Protein AF-A0A7Y5M7F6-F1 (afdb_monomer_lite)

Sequence (237 aa):
MKLLVYSDLHLDMFPWDWKPSTQQMQGIDAVVLAGDIAEGTRGLVWARDTFPDTAIVYIDGNHEFYGQHWDKHGDIMRQRAREREIHYLESEAVTIAGVRILGCTLWTDYALNGGDDRLQFMSHARHAMNDYKLIRITRSPLYGHNRYRLFPAMAASRHEASRRWLAQELRVGTEEGERERSKEDGGAQGHDSNASCHPPTVVVTHHAPHPKSIPEGFWDHWLTPCYASDLTDLMGP

Structure (mmCIF, N/CA/C/O backbone):
data_AF-A0A7Y5M7F6-F1
#
_entry.id   AF-A0A7Y5M7F6-F1
#
loop_
_atom_site.group_PDB
_atom_site.id
_atom_site.type_symbol
_atom_site.label_atom_id
_atom_site.label_alt_id
_atom_site.label_comp_id
_atom_site.label_asym_id
_atom_site.label_entity_id
_atom_site.label_seq_id
_atom_site.pdbx_PDB_ins_code
_atom_site.Cartn_x
_atom_site.Cartn_y
_atom_site.Cartn_z
_atom_site.occupancy
_atom_site.B_iso_or_equiv
_atom_site.auth_seq_id
_atom_site.auth_comp_id
_atom_site.auth_asym_id
_atom_site.auth_atom_id
_atom_site.pdbx_PDB_model_num
ATOM 1 N N . MET A 1 1 ? -18.090 -2.820 11.063 1.00 91.62 1 MET A N 1
ATOM 2 C CA . MET A 1 1 ? -16.843 -2.038 11.072 1.00 91.62 1 MET A CA 1
ATOM 3 C C . MET A 1 1 ? -17.003 -0.802 10.205 1.00 91.62 1 MET A C 1
ATOM 5 O O . MET A 1 1 ? -17.505 -0.924 9.091 1.00 91.62 1 MET A O 1
ATOM 9 N N . LYS A 1 2 ? -16.560 0.356 10.688 1.00 95.62 2 LYS A N 1
ATOM 10 C CA . LYS A 1 2 ? -16.455 1.609 9.943 1.00 95.62 2 LYS A CA 1
ATOM 11 C C . LYS A 1 2 ? -14.995 2.058 9.908 1.00 95.62 2 LYS A C 1
ATOM 13 O O . LYS A 1 2 ? -14.394 2.315 10.950 1.00 95.62 2 LYS A O 1
ATOM 18 N N . LEU A 1 3 ? -14.449 2.144 8.699 1.00 96.94 3 LEU A N 1
ATOM 19 C CA . LEU A 1 3 ? -13.076 2.567 8.447 1.00 96.94 3 LEU A CA 1
ATOM 20 C C . LEU A 1 3 ? -13.043 4.028 8.006 1.00 96.94 3 LEU A C 1
ATOM 22 O O . LEU A 1 3 ? -13.878 4.458 7.209 1.00 96.94 3 LEU A O 1
ATOM 26 N N . LEU A 1 4 ? -12.055 4.770 8.495 1.00 97.62 4 LEU A N 1
ATOM 27 C CA . LEU A 1 4 ? -11.670 6.063 7.941 1.00 97.62 4 LEU A CA 1
ATOM 28 C C . LEU A 1 4 ? -10.395 5.866 7.119 1.00 97.62 4 LEU A C 1
ATOM 30 O O . LEU A 1 4 ? -9.379 5.467 7.675 1.00 97.62 4 LEU A O 1
ATOM 34 N N . VAL A 1 5 ? -10.452 6.105 5.810 1.00 97.94 5 VAL A N 1
ATOM 35 C CA . VAL A 1 5 ? -9.365 5.751 4.883 1.00 97.94 5 VAL A CA 1
ATOM 36 C C . VAL A 1 5 ? -8.727 7.009 4.296 1.00 97.94 5 VAL A C 1
ATOM 38 O O . VAL A 1 5 ? -9.445 7.891 3.827 1.00 97.94 5 VAL A O 1
ATOM 41 N N . TYR A 1 6 ? -7.395 7.060 4.291 1.00 97.75 6 TYR A N 1
ATOM 42 C CA . TYR A 1 6 ? -6.595 8.049 3.566 1.00 97.75 6 TYR A CA 1
ATOM 43 C C . TYR A 1 6 ? -5.481 7.356 2.780 1.00 97.75 6 TYR A C 1
ATOM 45 O O . TYR A 1 6 ? -4.964 6.330 3.217 1.00 97.75 6 TYR A O 1
ATOM 53 N N . SER A 1 7 ? -5.084 7.948 1.662 1.00 97.75 7 SER A N 1
ATOM 54 C CA . SER A 1 7 ? -3.901 7.594 0.875 1.00 97.75 7 SER A CA 1
ATOM 55 C C . SER A 1 7 ? -3.369 8.856 0.195 1.00 97.75 7 SER A C 1
ATOM 57 O O . SER A 1 7 ? -4.077 9.868 0.165 1.00 97.75 7 SER A O 1
ATOM 59 N N . ASP A 1 8 ? -2.138 8.807 -0.315 1.00 97.44 8 ASP A N 1
ATOM 60 C CA . ASP A 1 8 ? -1.583 9.827 -1.222 1.00 97.44 8 ASP A CA 1
ATOM 61 C C . ASP A 1 8 ? -1.646 11.260 -0.655 1.00 97.44 8 ASP A C 1
ATOM 63 O O . ASP A 1 8 ? -1.859 12.241 -1.372 1.00 97.44 8 ASP A O 1
ATOM 67 N N . LEU A 1 9 ? -1.483 11.399 0.667 1.00 97.44 9 LEU A N 1
ATOM 68 C CA . LEU A 1 9 ? -1.488 12.709 1.325 1.00 97.44 9 LEU A CA 1
ATOM 69 C C . LEU A 1 9 ? -0.209 13.500 1.023 1.00 97.44 9 LEU A C 1
ATOM 71 O O . LEU A 1 9 ? -0.247 14.730 1.026 1.00 97.44 9 LEU A O 1
ATOM 75 N N . HIS A 1 10 ? 0.914 12.809 0.784 1.00 97.50 10 HIS A N 1
ATOM 76 C CA . HIS A 1 10 ? 2.222 13.389 0.461 1.00 97.50 10 HIS A CA 1
ATOM 77 C C . HIS A 1 10 ? 2.598 14.602 1.334 1.00 97.50 10 HIS A C 1
ATOM 79 O O . HIS A 1 10 ? 2.948 15.678 0.835 1.00 97.50 10 HIS A O 1
ATOM 85 N N . LEU A 1 11 ? 2.553 14.435 2.657 1.00 96.50 11 LEU A N 1
ATOM 86 C CA . LEU A 1 11 ? 2.711 15.522 3.633 1.00 96.50 11 LEU A CA 1
ATOM 87 C C . LEU A 1 11 ? 4.083 16.220 3.582 1.00 96.50 11 LEU A C 1
ATOM 89 O O . LEU A 1 11 ? 4.234 17.328 4.095 1.00 96.50 11 LEU A O 1
ATOM 93 N N . ASP A 1 12 ? 5.095 15.600 2.972 1.00 92.25 12 ASP A N 1
ATOM 94 C CA . ASP A 1 12 ? 6.405 16.216 2.713 1.00 92.25 12 ASP A CA 1
ATOM 95 C C . ASP A 1 12 ? 6.360 17.287 1.627 1.00 92.25 12 ASP A C 1
ATOM 97 O O . ASP A 1 12 ? 7.167 18.216 1.641 1.00 92.25 12 ASP A O 1
ATOM 101 N N . MET A 1 13 ? 5.429 17.145 0.686 1.00 92.44 13 MET A N 1
ATOM 102 C CA . MET A 1 13 ? 5.236 18.062 -0.432 1.00 92.44 13 MET A CA 1
ATOM 103 C C . MET A 1 13 ? 4.136 19.073 -0.127 1.00 92.44 13 MET A C 1
ATOM 105 O O . MET A 1 13 ? 4.263 20.251 -0.464 1.00 92.44 13 MET A O 1
ATOM 109 N N . PHE A 1 14 ? 3.080 18.616 0.543 1.00 92.12 14 PHE A N 1
ATOM 110 C CA . PHE A 1 14 ? 1.900 19.407 0.854 1.00 92.12 14 PHE A CA 1
ATOM 111 C C . PHE A 1 14 ? 1.588 19.293 2.349 1.00 92.12 14 PHE A C 1
ATOM 113 O O . PHE A 1 14 ? 0.717 18.517 2.742 1.00 92.12 14 PHE A O 1
ATOM 120 N N . PRO A 1 15 ? 2.306 20.043 3.212 1.00 88.44 15 PRO A N 1
ATOM 121 C CA . PRO A 1 15 ? 2.032 20.040 4.640 1.00 88.44 15 PRO A CA 1
ATOM 122 C C . PRO A 1 15 ? 0.561 20.346 4.909 1.00 88.44 15 PRO A C 1
ATOM 124 O O . PRO A 1 15 ? 0.038 21.374 4.471 1.00 88.44 15 PRO A O 1
ATOM 127 N N . TRP A 1 16 ? -0.094 19.450 5.640 1.00 87.56 16 TRP A N 1
ATOM 128 C CA . TRP A 1 16 ? -1.516 19.543 5.923 1.00 87.56 16 TRP A CA 1
ATOM 129 C C . TRP A 1 16 ? -1.747 19.595 7.430 1.00 87.56 16 TRP A C 1
ATOM 131 O O . TRP A 1 16 ? -1.634 18.590 8.133 1.00 87.56 16 TRP A O 1
ATOM 141 N N . ASP A 1 17 ? -2.045 20.795 7.928 1.00 83.81 17 ASP A N 1
ATOM 142 C CA . ASP A 1 17 ? -2.405 21.021 9.328 1.00 83.81 17 ASP A CA 1
ATOM 143 C C . ASP A 1 17 ? -3.916 20.844 9.501 1.00 83.81 17 ASP A C 1
ATOM 145 O O . ASP A 1 17 ? -4.700 21.794 9.514 1.00 83.81 17 ASP A O 1
ATOM 149 N N . TRP A 1 18 ? -4.336 19.583 9.519 1.00 88.56 18 TRP A N 1
ATOM 150 C CA . TRP A 1 18 ? -5.727 19.193 9.683 1.00 88.56 18 TRP A CA 1
ATOM 151 C C . TRP A 1 18 ? -5.852 18.116 10.751 1.00 88.56 18 TRP A C 1
ATOM 153 O O . TRP A 1 18 ? -5.037 17.197 10.824 1.00 88.56 18 TRP A O 1
ATOM 163 N N . LYS A 1 19 ? -6.907 18.216 11.565 1.00 90.44 19 LYS A N 1
ATOM 164 C CA . LYS A 1 19 ? -7.294 17.188 12.533 1.00 90.44 19 LYS A CA 1
ATOM 165 C C . LYS A 1 19 ? -8.800 16.947 12.480 1.00 90.44 19 LYS A C 1
ATOM 167 O O . LYS A 1 19 ? -9.560 17.912 12.354 1.00 90.44 19 LYS A O 1
ATOM 172 N N . PRO A 1 20 ? -9.250 15.690 12.613 1.00 93.19 20 PRO A N 1
ATOM 173 C CA . PRO A 1 20 ? -10.670 15.395 12.689 1.00 93.19 20 PRO A CA 1
ATOM 174 C C . PRO A 1 20 ? -11.254 15.926 14.002 1.00 93.19 20 PRO A C 1
ATOM 176 O O . PRO A 1 20 ? -10.650 15.823 15.070 1.00 93.19 20 PRO A O 1
ATOM 179 N N . SER A 1 21 ? -12.472 16.454 13.944 1.00 93.25 21 SER A N 1
ATOM 180 C CA . SER A 1 21 ? -13.260 16.711 15.149 1.00 93.25 21 SER A CA 1
ATOM 181 C C . SER A 1 21 ? -13.662 15.401 15.834 1.00 93.25 21 SER A C 1
ATOM 183 O O . SER A 1 21 ? -13.810 14.359 15.192 1.00 93.25 21 SER A O 1
ATOM 185 N N . THR A 1 22 ? -13.945 15.462 17.136 1.00 91.88 22 THR A N 1
ATOM 186 C CA . THR A 1 22 ? -14.476 14.318 17.898 1.00 91.88 22 THR A CA 1
ATOM 187 C C . THR A 1 22 ? -15.733 13.730 17.254 1.00 91.88 22 THR A C 1
ATOM 189 O O . THR A 1 22 ? -15.904 12.516 17.228 1.00 91.88 22 THR A O 1
ATOM 192 N N . GLN A 1 23 ? -16.590 14.579 16.678 1.00 93.56 23 GLN A N 1
ATOM 193 C CA . GLN A 1 23 ? -17.795 14.135 15.982 1.00 93.56 23 GLN A CA 1
ATOM 194 C C . GLN A 1 23 ? -17.472 13.342 14.706 1.00 93.56 23 GLN A C 1
ATOM 196 O O . GLN A 1 23 ? -18.134 12.347 14.428 1.00 93.56 23 GLN A O 1
ATOM 201 N N . GLN A 1 24 ? -16.442 13.737 13.948 1.00 92.38 24 GLN A N 1
ATOM 202 C CA . GLN A 1 24 ? -15.992 12.983 12.768 1.00 92.38 24 GLN A CA 1
ATOM 203 C C . GLN A 1 24 ? -15.401 11.621 13.145 1.00 92.38 24 GLN A C 1
ATOM 205 O O . GLN A 1 24 ? -15.567 10.661 12.396 1.00 92.38 24 GLN A O 1
ATOM 210 N N . MET A 1 25 ? -14.759 11.528 14.312 1.00 96.12 25 MET A N 1
ATOM 211 C CA . MET A 1 25 ? -14.202 10.274 14.827 1.00 96.12 25 MET A CA 1
ATOM 212 C C . MET A 1 25 ? -15.248 9.357 15.471 1.00 96.12 25 MET A C 1
ATOM 214 O O . MET A 1 25 ? -14.959 8.193 15.748 1.00 96.12 25 MET A O 1
ATOM 218 N N . GLN A 1 26 ? -16.473 9.837 15.700 1.00 95.06 26 GLN A N 1
ATOM 219 C CA . GLN A 1 26 ? -17.501 9.053 16.372 1.00 95.06 26 GLN A CA 1
ATOM 220 C C . GLN A 1 26 ? -17.879 7.802 15.562 1.00 95.06 26 GLN A C 1
ATOM 222 O O . GLN A 1 26 ? -18.344 7.876 14.420 1.00 95.06 26 GLN A O 1
ATOM 227 N N . GLY A 1 27 ? -17.710 6.638 16.195 1.00 94.81 27 GLY A N 1
ATOM 228 C CA . GLY A 1 27 ? -18.029 5.336 15.610 1.00 94.81 27 GLY A CA 1
ATOM 229 C C . GLY A 1 27 ? -17.058 4.873 14.521 1.00 94.81 27 GLY A C 1
ATOM 230 O O . GLY A 1 27 ? -17.420 3.985 13.758 1.00 94.81 27 GLY A O 1
ATOM 231 N N . ILE A 1 28 ? -15.873 5.485 14.402 1.00 97.50 28 ILE A N 1
ATOM 232 C CA . ILE A 1 28 ? -14.772 4.952 13.590 1.00 97.50 28 ILE A CA 1
ATOM 233 C C . ILE A 1 28 ? -14.065 3.861 14.397 1.00 97.50 28 ILE A C 1
ATOM 235 O O . ILE A 1 28 ? -13.586 4.123 15.498 1.00 97.50 28 ILE A O 1
ATOM 239 N N . ASP A 1 29 ? -13.988 2.651 13.844 1.00 97.25 29 ASP A N 1
ATOM 240 C CA . ASP A 1 29 ? -13.327 1.515 14.499 1.00 97.25 29 ASP A CA 1
ATOM 241 C C . ASP A 1 29 ? -11.812 1.523 14.255 1.00 97.25 29 ASP A C 1
ATOM 243 O O . ASP A 1 29 ? -11.030 1.160 15.133 1.00 97.25 29 ASP A O 1
ATOM 247 N N . ALA A 1 30 ? -11.393 1.936 13.055 1.00 98.19 30 ALA A N 1
ATOM 248 C CA . ALA A 1 30 ? -9.988 2.065 12.690 1.00 98.19 30 ALA A CA 1
ATOM 249 C C . ALA A 1 30 ? -9.769 3.114 11.593 1.00 98.19 30 ALA A C 1
ATOM 251 O O . ALA A 1 30 ? -10.626 3.337 10.731 1.00 98.19 30 ALA A O 1
ATOM 252 N N . VAL A 1 31 ? -8.584 3.719 11.611 1.00 98.56 31 VAL A N 1
ATOM 253 C CA . VAL A 1 31 ? -8.050 4.538 10.520 1.00 98.56 31 VAL A CA 1
ATOM 254 C C . VAL A 1 31 ? -7.130 3.673 9.667 1.00 98.56 31 VAL A C 1
ATOM 256 O O . VAL A 1 31 ? -6.263 2.989 10.203 1.00 98.56 31 VAL A O 1
ATOM 259 N N . VAL A 1 32 ? -7.302 3.709 8.349 1.00 98.81 32 VAL A N 1
ATOM 260 C CA . VAL A 1 32 ? -6.435 3.034 7.380 1.00 98.81 32 VAL A CA 1
ATOM 261 C C . VAL A 1 32 ? -5.674 4.085 6.586 1.00 98.81 32 VAL A C 1
ATOM 263 O O . VAL A 1 32 ? -6.273 4.936 5.934 1.00 98.81 32 VAL A O 1
ATOM 266 N N . LEU A 1 33 ? -4.351 4.005 6.640 1.00 98.81 33 LEU A N 1
ATOM 267 C CA . LEU A 1 33 ? -3.425 4.830 5.879 1.00 98.81 33 LEU A CA 1
ATOM 268 C C . LEU A 1 33 ? -2.800 3.964 4.781 1.00 98.81 33 LEU A C 1
ATOM 270 O O . LEU A 1 33 ? -1.911 3.155 5.046 1.00 98.81 33 LEU A O 1
ATOM 274 N N . ALA A 1 34 ? -3.339 4.085 3.568 1.00 98.69 34 ALA A N 1
ATOM 275 C CA . ALA A 1 34 ? -3.096 3.207 2.427 1.00 98.69 34 ALA A CA 1
ATOM 276 C C . ALA A 1 34 ? -1.919 3.663 1.539 1.00 98.69 34 ALA A C 1
ATOM 278 O O . ALA A 1 34 ? -2.008 3.646 0.311 1.00 98.69 34 ALA A O 1
ATOM 279 N N . GLY A 1 35 ? -0.812 4.048 2.177 1.00 98.44 35 GLY A N 1
ATOM 280 C CA . GLY A 1 35 ? 0.434 4.430 1.514 1.00 98.44 35 GLY A CA 1
ATOM 281 C C . GLY A 1 35 ? 0.490 5.875 1.023 1.00 98.44 35 GLY A C 1
ATOM 282 O O . GLY A 1 35 ? -0.521 6.582 0.972 1.00 98.44 35 GLY A O 1
ATOM 283 N N . ASP A 1 36 ? 1.710 6.310 0.709 1.00 98.62 36 ASP A N 1
ATOM 284 C CA . ASP A 1 36 ? 2.062 7.649 0.235 1.00 98.62 36 ASP A CA 1
ATOM 285 C C . ASP A 1 36 ? 1.560 8.774 1.158 1.00 98.62 36 ASP A C 1
ATOM 287 O O . ASP A 1 36 ? 1.136 9.855 0.739 1.00 98.62 36 ASP A O 1
ATOM 291 N N . ILE A 1 37 ? 1.642 8.542 2.471 1.00 98.44 37 ILE A N 1
ATOM 292 C CA . ILE A 1 37 ? 1.305 9.553 3.478 1.00 98.44 37 ILE A CA 1
ATOM 293 C C . ILE A 1 37 ? 2.467 10.522 3.644 1.00 98.44 37 ILE A C 1
ATOM 295 O O . ILE A 1 37 ? 2.270 11.738 3.618 1.00 98.44 37 ILE A O 1
ATOM 299 N N . ALA A 1 38 ? 3.674 9.985 3.842 1.00 98.00 38 ALA A N 1
ATOM 300 C CA . ALA A 1 38 ? 4.902 10.763 3.928 1.00 98.00 38 ALA A CA 1
ATOM 301 C C . ALA A 1 38 ? 6.150 9.886 3.737 1.00 98.00 38 ALA A C 1
ATOM 303 O O . ALA A 1 38 ? 6.138 8.692 4.012 1.00 98.00 38 ALA A O 1
ATOM 304 N N . GLU A 1 39 ? 7.266 10.494 3.353 1.00 98.00 39 GLU A N 1
ATOM 305 C CA . GLU A 1 39 ? 8.547 9.827 3.163 1.00 98.00 39 GLU A CA 1
ATOM 306 C C . GLU A 1 39 ? 9.102 9.237 4.471 1.00 98.00 39 GLU A C 1
ATOM 308 O O . GLU A 1 39 ? 9.064 9.836 5.559 1.00 98.00 39 GLU A O 1
ATOM 313 N N . GLY A 1 40 ? 9.710 8.055 4.357 1.00 97.94 40 GLY A N 1
ATOM 314 C CA . GLY A 1 40 ? 10.304 7.347 5.479 1.00 97.94 40 GLY A CA 1
ATOM 315 C C . GLY A 1 40 ? 9.280 7.028 6.568 1.00 97.94 40 GLY A C 1
ATOM 316 O O . GLY A 1 40 ? 8.201 6.516 6.318 1.00 97.94 40 GLY A O 1
ATOM 317 N N . THR A 1 41 ? 9.631 7.328 7.818 1.00 98.19 41 THR A N 1
ATOM 318 C CA . THR A 1 41 ? 8.784 7.027 8.986 1.00 98.19 41 THR A CA 1
ATOM 319 C C . THR A 1 41 ? 7.943 8.223 9.432 1.00 98.19 41 THR A C 1
ATOM 321 O O . THR A 1 41 ? 7.374 8.198 10.526 1.00 98.19 41 THR A O 1
ATOM 324 N N . ARG A 1 42 ? 7.929 9.322 8.666 1.00 97.38 42 ARG A N 1
ATOM 325 C CA . ARG A 1 42 ? 7.277 10.574 9.085 1.00 97.38 42 ARG A CA 1
ATOM 326 C C . ARG A 1 42 ? 5.761 10.424 9.167 1.00 97.38 42 ARG A C 1
ATOM 328 O O . ARG A 1 42 ? 5.159 10.988 10.080 1.00 97.38 42 ARG A O 1
ATOM 335 N N . GLY A 1 43 ? 5.175 9.607 8.293 1.00 97.81 43 GLY A N 1
ATOM 336 C CA . GLY A 1 43 ? 3.738 9.343 8.271 1.00 97.81 43 GLY A CA 1
ATOM 337 C C . GLY A 1 43 ? 3.246 8.712 9.572 1.00 97.81 43 GLY A C 1
ATOM 338 O O . GLY A 1 43 ? 2.186 9.081 10.061 1.00 97.81 43 GLY A O 1
ATOM 339 N N . LEU A 1 44 ? 4.058 7.861 10.212 1.00 98.50 44 LEU A N 1
ATOM 340 C CA . LEU A 1 44 ? 3.725 7.246 11.503 1.00 98.50 44 LEU A CA 1
ATOM 341 C C . LEU A 1 44 ? 3.594 8.273 12.635 1.00 98.50 44 LEU A C 1
ATOM 343 O O . LEU A 1 44 ? 2.757 8.111 13.520 1.00 98.50 44 LEU A O 1
ATOM 347 N N . VAL A 1 45 ? 4.431 9.318 12.627 1.00 97.12 45 VAL A N 1
ATOM 348 C CA . VAL A 1 45 ? 4.363 10.401 13.623 1.00 97.12 45 VAL A CA 1
ATOM 349 C C . VAL A 1 45 ? 3.067 11.176 13.433 1.00 97.12 45 VAL A C 1
ATOM 351 O O . VAL A 1 45 ? 2.266 11.266 14.358 1.00 97.12 45 VAL A O 1
ATOM 354 N N . TRP A 1 46 ? 2.828 11.648 12.208 1.00 97.31 46 TRP A N 1
ATOM 355 C CA . TRP A 1 46 ? 1.610 12.380 11.877 1.00 97.31 46 TRP A CA 1
ATOM 356 C C . TRP A 1 46 ? 0.345 11.564 12.174 1.00 97.31 46 TRP A C 1
ATOM 358 O O . TRP A 1 46 ? -0.608 12.097 12.737 1.00 97.31 46 TRP A O 1
ATOM 368 N N . ALA A 1 47 ? 0.347 10.268 11.855 1.00 97.81 47 ALA A N 1
ATOM 369 C CA . ALA A 1 47 ? -0.784 9.378 12.077 1.00 97.81 47 ALA A CA 1
ATOM 370 C C . ALA A 1 47 ? -1.180 9.323 13.556 1.00 97.81 47 ALA A C 1
ATOM 372 O O . ALA A 1 47 ? -2.340 9.565 13.891 1.00 97.81 47 ALA A O 1
ATOM 373 N N . ARG A 1 48 ? -0.220 9.057 14.452 1.00 97.50 48 ARG A N 1
ATOM 374 C CA . ARG A 1 48 ? -0.507 8.993 15.891 1.00 97.50 48 ARG A CA 1
ATOM 375 C C . ARG A 1 48 ? -0.880 10.363 16.466 1.00 97.50 48 ARG A C 1
ATOM 377 O O . ARG A 1 48 ? -1.779 10.429 17.296 1.00 97.50 48 ARG A O 1
ATOM 384 N N . ASP A 1 49 ? -0.270 11.449 15.992 1.00 96.25 49 ASP A N 1
ATOM 385 C CA . ASP A 1 49 ? -0.606 12.811 16.438 1.00 96.25 49 ASP A CA 1
ATOM 386 C C . ASP A 1 49 ? -2.007 13.267 15.988 1.00 96.25 49 ASP A C 1
ATOM 388 O O . ASP A 1 49 ? -2.645 14.101 16.647 1.00 96.25 49 ASP A O 1
ATOM 392 N N . THR A 1 50 ? -2.481 12.755 14.850 1.00 96.69 50 THR A N 1
ATOM 393 C CA . THR A 1 50 ? -3.784 13.096 14.257 1.00 96.69 50 THR A CA 1
ATOM 394 C C . THR A 1 50 ? -4.907 12.232 14.826 1.00 96.69 50 THR A C 1
ATOM 396 O O . THR A 1 50 ? -6.008 12.735 15.052 1.00 96.69 50 THR A O 1
ATOM 399 N N . PHE A 1 51 ? -4.624 10.958 15.116 1.00 97.12 51 PHE A N 1
ATOM 400 C CA . PHE A 1 51 ? -5.591 9.975 15.609 1.00 97.12 51 PHE A CA 1
ATOM 401 C C . PHE A 1 51 ? -5.105 9.329 16.922 1.00 97.12 51 PHE A C 1
ATOM 403 O O . PHE A 1 51 ? -4.790 8.136 16.946 1.00 97.12 51 PHE A O 1
ATOM 410 N N . PRO A 1 52 ? -5.022 10.091 18.030 1.00 95.75 52 PRO A N 1
ATOM 411 C CA . PRO A 1 52 ? -4.383 9.629 19.264 1.00 95.75 52 PRO A CA 1
ATOM 412 C C . PRO A 1 52 ? -5.052 8.388 19.867 1.00 95.75 52 PRO A C 1
ATOM 414 O O . PRO A 1 52 ? -4.344 7.469 20.268 1.00 95.75 52 PRO A O 1
ATOM 417 N N . ASP A 1 53 ? -6.385 8.317 19.836 1.00 94.62 53 ASP A N 1
ATOM 418 C CA . ASP A 1 53 ? -7.173 7.313 20.570 1.00 94.62 53 ASP A CA 1
ATOM 419 C C . ASP A 1 53 ? -7.831 6.255 19.666 1.00 94.62 53 ASP A C 1
ATOM 421 O O . ASP A 1 53 ? -8.749 5.548 20.079 1.00 94.62 53 ASP A O 1
ATOM 425 N N . THR A 1 54 ? -7.421 6.163 18.399 1.00 97.19 54 THR A N 1
ATOM 426 C CA . THR A 1 54 ? -8.013 5.234 17.423 1.00 97.19 54 THR A CA 1
ATOM 427 C C . THR A 1 54 ? -6.990 4.189 16.989 1.00 97.19 54 THR A C 1
ATOM 429 O O . THR A 1 54 ? -5.785 4.456 16.952 1.00 97.19 54 THR A O 1
ATOM 432 N N . ALA A 1 55 ? -7.461 2.981 16.665 1.00 98.31 55 ALA A N 1
ATOM 433 C CA . ALA A 1 55 ? -6.625 1.969 16.035 1.00 98.31 55 ALA A CA 1
ATOM 434 C C . ALA A 1 55 ? -6.197 2.454 14.642 1.00 98.31 55 ALA A C 1
ATOM 436 O O . ALA A 1 55 ? -7.022 2.943 13.870 1.00 98.31 55 ALA A O 1
ATOM 437 N N . ILE A 1 56 ? -4.910 2.324 14.323 1.00 98.88 56 ILE A N 1
ATOM 438 C CA . ILE A 1 56 ? -4.344 2.777 13.049 1.00 98.88 56 ILE A CA 1
ATOM 439 C C . ILE A 1 56 ? -3.743 1.570 12.344 1.00 98.88 56 ILE A C 1
ATOM 441 O O . ILE A 1 56 ? -2.876 0.894 12.901 1.00 98.88 56 ILE A O 1
ATOM 445 N N . VAL A 1 57 ? -4.187 1.334 11.115 1.00 98.88 57 VAL A N 1
ATOM 446 C CA . VAL A 1 57 ? -3.559 0.432 10.154 1.00 98.88 57 VAL A CA 1
ATOM 447 C C . VAL A 1 57 ? -2.788 1.280 9.154 1.00 98.88 57 VAL A C 1
ATOM 449 O O . VAL A 1 57 ? -3.339 2.219 8.585 1.00 98.88 57 VAL A O 1
ATOM 452 N N . TYR A 1 58 ? -1.519 0.956 8.945 1.00 98.94 58 TYR A N 1
ATOM 453 C CA . TYR A 1 58 ? -0.631 1.685 8.046 1.00 98.94 58 TYR A CA 1
ATOM 454 C C . TYR A 1 58 ? 0.020 0.702 7.078 1.00 98.94 58 TYR A C 1
ATOM 456 O O . TYR A 1 58 ? 0.596 -0.293 7.514 1.00 98.94 58 TYR A O 1
ATOM 464 N N . ILE A 1 59 ? -0.029 0.988 5.784 1.00 98.88 59 ILE A N 1
ATOM 465 C CA . ILE A 1 59 ? 0.821 0.332 4.787 1.00 98.88 59 ILE A CA 1
ATOM 466 C C . ILE A 1 59 ? 1.704 1.382 4.123 1.00 98.88 59 ILE A C 1
ATOM 468 O O . ILE A 1 59 ? 1.330 2.553 4.059 1.00 98.88 59 ILE A O 1
ATOM 472 N N . ASP A 1 60 ? 2.864 0.964 3.634 1.00 98.81 60 ASP A N 1
ATOM 473 C CA . ASP A 1 60 ? 3.693 1.842 2.813 1.00 98.81 60 ASP A CA 1
ATOM 474 C C . ASP A 1 60 ? 3.077 2.012 1.420 1.00 98.81 60 ASP A C 1
ATOM 476 O O . ASP A 1 60 ? 2.419 1.112 0.888 1.00 98.81 60 ASP A O 1
ATOM 480 N N . GLY A 1 61 ? 3.340 3.165 0.817 1.00 98.56 61 GLY A N 1
ATOM 481 C CA . GLY A 1 61 ? 3.373 3.340 -0.623 1.00 98.56 61 GLY A CA 1
ATOM 482 C C . GLY A 1 61 ? 4.814 3.361 -1.129 1.00 98.56 61 GLY A C 1
ATOM 483 O O . GLY A 1 61 ? 5.738 2.890 -0.457 1.00 98.56 61 GLY A O 1
ATOM 484 N N . ASN A 1 62 ? 5.050 3.850 -2.344 1.00 98.25 62 ASN A N 1
ATOM 485 C CA . ASN A 1 62 ? 6.418 3.982 -2.854 1.00 98.25 62 ASN A CA 1
ATOM 486 C C . ASN A 1 62 ? 7.145 5.197 -2.256 1.00 98.25 62 ASN A C 1
ATOM 488 O O . ASN A 1 62 ? 8.375 5.148 -2.127 1.00 98.25 62 ASN A O 1
ATOM 492 N N . HIS A 1 63 ? 6.431 6.250 -1.846 1.00 98.19 63 HIS A N 1
ATOM 493 C CA . HIS A 1 63 ? 7.030 7.449 -1.259 1.00 98.19 63 HIS A CA 1
ATOM 494 C C . HIS A 1 63 ? 7.632 7.201 0.125 1.00 98.19 63 HIS A C 1
ATOM 496 O O . HIS A 1 63 ? 8.683 7.770 0.428 1.00 98.19 63 HIS A O 1
ATOM 502 N N . GLU A 1 64 ? 7.085 6.296 0.937 1.00 98.62 64 GLU A N 1
ATOM 503 C CA . GLU A 1 64 ? 7.714 5.884 2.200 1.00 98.62 64 GLU A CA 1
ATOM 504 C C . GLU A 1 64 ? 9.155 5.375 1.973 1.00 98.62 64 GLU A C 1
ATOM 506 O O . GLU A 1 64 ? 10.055 5.639 2.776 1.00 98.62 64 GLU A O 1
ATOM 511 N N . PHE A 1 65 ? 9.437 4.765 0.814 1.00 98.25 65 PHE A N 1
ATOM 512 C CA . PHE A 1 65 ? 10.774 4.286 0.451 1.00 98.25 65 PHE A CA 1
ATOM 513 C C . PHE A 1 65 ? 11.721 5.370 -0.094 1.00 98.25 65 PHE A C 1
ATOM 515 O O . PHE A 1 65 ? 12.915 5.093 -0.281 1.00 98.25 65 PHE A O 1
ATOM 522 N N . TYR A 1 66 ? 11.264 6.595 -0.362 1.00 97.62 66 TYR A N 1
ATOM 523 C CA . TYR A 1 66 ? 12.118 7.631 -0.949 1.00 97.62 66 TYR A CA 1
ATOM 524 C C . TYR A 1 66 ? 13.259 8.033 -0.007 1.00 97.62 66 TYR A C 1
ATOM 526 O O . TYR A 1 66 ? 13.098 8.264 1.192 1.00 97.62 66 TYR A O 1
ATOM 534 N N . GLY A 1 67 ? 14.481 8.026 -0.552 1.00 95.44 67 GLY A N 1
ATOM 535 C CA . GLY A 1 67 ? 15.711 8.226 0.218 1.00 95.44 67 GLY A CA 1
ATOM 536 C C . GLY A 1 67 ? 16.101 7.045 1.120 1.00 95.44 67 GLY A C 1
ATOM 537 O O . GLY A 1 67 ? 17.207 7.053 1.671 1.00 95.44 67 GLY A O 1
ATOM 538 N N . GLN A 1 68 ? 15.253 6.017 1.226 1.00 96.19 68 GLN A N 1
ATOM 539 C CA . GLN A 1 68 ? 15.439 4.861 2.099 1.00 96.19 68 GLN A CA 1
ATOM 540 C C . GLN A 1 68 ? 16.144 3.703 1.389 1.00 96.19 68 GLN A C 1
ATOM 542 O O . GLN A 1 68 ? 16.349 3.693 0.173 1.00 96.19 68 GLN A O 1
ATOM 547 N N . HIS A 1 69 ? 16.537 2.705 2.182 1.00 94.75 69 HIS A N 1
ATOM 548 C CA . HIS A 1 69 ? 17.094 1.449 1.693 1.00 94.75 69 HIS A CA 1
ATOM 549 C C . HIS A 1 69 ? 15.991 0.397 1.546 1.00 94.75 69 HIS A C 1
ATOM 551 O O . HIS A 1 69 ? 15.406 -0.021 2.543 1.00 94.75 69 HIS A O 1
ATOM 557 N N . TRP A 1 70 ? 15.767 -0.067 0.316 1.00 94.50 70 TRP A N 1
ATOM 558 C CA . TRP A 1 70 ? 14.768 -1.064 -0.087 1.00 94.50 70 TRP A CA 1
ATOM 559 C C . TRP A 1 70 ? 14.675 -2.284 0.835 1.00 94.50 70 TRP A C 1
ATOM 561 O O . TRP A 1 70 ? 13.586 -2.788 1.109 1.00 94.50 70 TRP A O 1
ATOM 571 N N . ASP A 1 71 ? 15.833 -2.770 1.278 1.00 90.88 71 ASP A N 1
ATOM 572 C CA . ASP A 1 71 ? 16.009 -3.986 2.067 1.00 90.88 71 ASP A CA 1
ATOM 573 C C . ASP A 1 71 ? 15.904 -3.770 3.582 1.00 90.88 71 ASP A C 1
ATOM 575 O O . ASP A 1 71 ? 15.748 -4.740 4.310 1.00 90.88 71 ASP A O 1
ATOM 579 N N . LYS A 1 72 ? 15.978 -2.523 4.061 1.00 93.81 72 LYS A N 1
ATOM 580 C CA . LYS A 1 72 ? 15.993 -2.200 5.502 1.00 93.81 72 LYS A CA 1
ATOM 581 C C . LYS A 1 72 ? 14.773 -1.422 5.962 1.00 93.81 72 LYS A C 1
ATOM 583 O O . LYS A 1 72 ? 14.465 -1.416 7.148 1.00 93.81 72 LYS A O 1
ATOM 588 N N . HIS A 1 73 ? 14.121 -0.719 5.040 1.00 96.94 73 HIS A N 1
ATOM 589 C CA . HIS A 1 73 ? 13.065 0.225 5.371 1.00 96.94 73 HIS A CA 1
ATOM 590 C C . HIS A 1 73 ? 11.906 -0.438 6.123 1.00 96.94 73 HIS A C 1
ATOM 592 O O . HIS A 1 73 ? 11.531 0.061 7.178 1.00 96.94 73 HIS A O 1
ATOM 598 N N . GLY A 1 74 ? 11.434 -1.602 5.664 1.00 97.38 74 GLY A N 1
ATOM 599 C CA . GLY A 1 74 ? 10.331 -2.315 6.318 1.00 97.38 74 GLY A CA 1
ATOM 600 C C . GLY A 1 74 ? 10.614 -2.672 7.784 1.00 97.38 74 GLY A C 1
ATOM 601 O O . GLY A 1 74 ? 9.737 -2.536 8.631 1.00 97.38 74 GLY A O 1
ATOM 602 N N . ASP A 1 75 ? 11.848 -3.051 8.130 1.00 97.69 75 ASP A N 1
ATOM 603 C CA . ASP A 1 75 ? 12.211 -3.352 9.524 1.00 97.69 75 ASP A CA 1
ATOM 604 C C . ASP A 1 75 ? 12.223 -2.092 10.397 1.00 97.69 75 ASP A C 1
ATOM 606 O O . ASP A 1 75 ? 11.768 -2.110 11.543 1.00 97.69 75 ASP A O 1
ATOM 610 N N . ILE A 1 76 ? 12.689 -0.973 9.835 1.00 98.38 76 ILE A N 1
ATOM 611 C CA . ILE A 1 76 ? 12.641 0.334 10.495 1.00 98.38 76 ILE A CA 1
ATOM 612 C C . ILE A 1 76 ? 11.182 0.767 10.695 1.00 98.38 76 ILE A C 1
ATOM 614 O O . ILE A 1 76 ? 10.832 1.201 11.793 1.00 98.38 76 ILE A O 1
ATOM 618 N N . MET A 1 77 ? 10.325 0.615 9.679 1.00 98.62 77 MET A N 1
ATOM 619 C CA . MET A 1 77 ? 8.895 0.926 9.766 1.00 98.62 77 MET A CA 1
ATOM 620 C C . MET A 1 77 ? 8.209 0.097 10.846 1.00 98.62 77 MET A C 1
ATOM 622 O O . MET A 1 77 ? 7.589 0.672 11.740 1.00 98.62 77 MET A O 1
ATOM 626 N N . ARG A 1 78 ? 8.416 -1.227 10.866 1.00 98.56 78 ARG A N 1
ATOM 627 C CA . ARG A 1 78 ? 7.902 -2.113 11.926 1.00 98.56 78 ARG A CA 1
ATOM 628 C C . ARG A 1 78 ? 8.310 -1.648 13.316 1.00 98.56 78 ARG A C 1
ATOM 630 O O . ARG A 1 78 ? 7.470 -1.583 14.212 1.00 98.56 78 ARG A O 1
ATOM 637 N N . GLN A 1 79 ? 9.588 -1.322 13.514 1.00 98.56 79 GLN A N 1
ATOM 638 C CA . GLN A 1 79 ? 10.068 -0.840 14.807 1.00 98.56 79 GLN A CA 1
ATOM 639 C C . GLN A 1 79 ? 9.371 0.469 15.206 1.00 98.56 79 GLN A C 1
ATOM 641 O O . GLN A 1 79 ? 8.838 0.574 16.310 1.00 98.56 79 GLN A O 1
ATOM 646 N N . ARG A 1 80 ? 9.347 1.463 14.312 1.00 98.62 80 ARG A N 1
ATOM 647 C CA . ARG A 1 80 ? 8.778 2.789 14.597 1.00 98.62 80 ARG A CA 1
ATOM 648 C C . ARG A 1 80 ? 7.265 2.776 14.767 1.00 98.62 80 ARG A C 1
ATOM 650 O O . ARG A 1 80 ? 6.753 3.586 15.540 1.00 98.62 80 ARG A O 1
ATOM 657 N N . ALA A 1 81 ? 6.570 1.879 14.075 1.00 98.75 81 ALA A N 1
ATOM 658 C CA . ALA A 1 81 ? 5.134 1.686 14.209 1.00 98.75 81 ALA A CA 1
ATOM 659 C C . ALA A 1 81 ? 4.790 1.071 15.569 1.00 98.75 81 ALA A C 1
ATOM 661 O O . ALA A 1 81 ? 3.904 1.576 16.254 1.00 98.75 81 ALA A O 1
ATOM 662 N N . ARG A 1 82 ? 5.555 0.064 16.023 1.00 98.31 82 ARG A N 1
ATOM 663 C CA . ARG A 1 82 ? 5.398 -0.534 17.364 1.00 98.31 82 ARG A CA 1
ATOM 664 C C . ARG A 1 82 ? 5.587 0.485 18.483 1.00 98.31 82 ARG A C 1
ATOM 666 O O . ARG A 1 82 ? 4.785 0.518 19.404 1.00 98.31 82 ARG A O 1
ATOM 673 N N . GLU A 1 83 ? 6.594 1.353 18.372 1.00 98.25 83 GLU A N 1
ATOM 674 C CA . GLU A 1 83 ? 6.833 2.459 19.319 1.00 98.25 83 GLU A CA 1
ATOM 675 C C . GLU A 1 83 ? 5.655 3.452 19.417 1.00 98.25 83 GLU A C 1
ATOM 677 O O . GLU A 1 83 ? 5.616 4.253 20.346 1.00 98.25 83 GLU A O 1
ATOM 682 N N . ARG A 1 84 ? 4.719 3.425 18.458 1.00 98.25 84 ARG A N 1
ATOM 683 C CA . ARG A 1 84 ? 3.552 4.320 18.355 1.00 98.25 84 ARG A CA 1
ATOM 684 C C . ARG A 1 84 ? 2.220 3.576 18.399 1.00 98.25 84 ARG A C 1
ATOM 686 O O . ARG A 1 84 ? 1.185 4.172 18.101 1.00 98.25 84 ARG A O 1
ATOM 693 N N . GLU A 1 85 ? 2.250 2.281 18.708 1.00 98.38 85 GLU A N 1
ATOM 694 C CA . GLU A 1 85 ? 1.060 1.427 18.759 1.00 98.38 85 GLU A CA 1
ATOM 695 C C . GLU A 1 85 ? 0.268 1.446 17.434 1.00 98.38 85 GLU A C 1
ATOM 697 O O . GLU A 1 85 ? -0.958 1.513 17.420 1.00 98.38 85 GLU A O 1
ATOM 702 N N . ILE A 1 86 ? 0.973 1.454 16.298 1.00 98.81 86 ILE A N 1
ATOM 703 C CA . ILE A 1 86 ? 0.391 1.416 14.948 1.00 98.81 86 ILE A CA 1
ATOM 704 C C . ILE A 1 86 ? 0.541 0.005 14.372 1.00 98.81 86 ILE A C 1
ATOM 706 O O . ILE A 1 86 ? 1.626 -0.582 14.416 1.00 98.81 86 ILE A O 1
ATOM 710 N N . HIS A 1 87 ? -0.531 -0.520 13.776 1.00 98.81 87 HIS A N 1
ATOM 711 C CA . HIS A 1 87 ? -0.504 -1.763 13.010 1.00 98.81 87 HIS A CA 1
ATOM 712 C C . HIS A 1 87 ? 0.063 -1.492 11.613 1.00 98.81 87 HIS A C 1
ATOM 714 O O . HIS A 1 87 ? -0.676 -1.216 10.670 1.00 98.81 87 HIS A O 1
ATOM 720 N N . TYR A 1 88 ? 1.387 -1.535 11.489 1.00 98.88 88 TYR A N 1
ATOM 721 C CA . TYR A 1 88 ? 2.050 -1.485 10.189 1.00 98.88 88 TYR A CA 1
ATOM 722 C C . TYR A 1 88 ? 1.992 -2.852 9.502 1.00 98.88 88 TYR A C 1
ATOM 724 O O . TYR A 1 88 ? 2.388 -3.843 10.115 1.00 98.88 88 TYR A O 1
ATOM 732 N N . LEU A 1 89 ? 1.526 -2.900 8.251 1.00 98.81 89 LEU A N 1
ATOM 733 C CA . LEU A 1 89 ? 1.375 -4.136 7.486 1.00 98.81 89 LEU A CA 1
ATOM 734 C C . LEU A 1 89 ? 2.197 -4.085 6.191 1.00 98.81 89 LEU A C 1
ATOM 736 O O . LEU A 1 89 ? 1.965 -3.256 5.315 1.00 98.81 89 LEU A O 1
ATOM 740 N N . GLU A 1 90 ? 3.121 -5.030 6.039 1.00 98.19 90 GLU A N 1
ATOM 741 C CA . GLU A 1 90 ? 3.772 -5.321 4.762 1.00 98.19 90 GLU A CA 1
ATOM 742 C C . GLU A 1 90 ? 3.820 -6.833 4.575 1.00 98.19 90 GLU A C 1
ATOM 744 O O . GLU A 1 90 ? 4.712 -7.511 5.092 1.00 98.19 90 GLU A O 1
ATOM 749 N N . SER A 1 91 ? 2.819 -7.339 3.851 1.00 98.19 91 SER A N 1
ATOM 750 C CA . SER A 1 91 ? 2.498 -8.762 3.754 1.00 98.19 91 SER A CA 1
ATOM 751 C C . SER A 1 91 ? 2.181 -9.358 5.134 1.00 98.19 91 SER A C 1
ATOM 753 O O . SER A 1 91 ? 2.699 -10.404 5.523 1.00 98.19 91 SER A O 1
ATOM 755 N N . GLU A 1 92 ? 1.349 -8.639 5.896 1.00 98.12 92 GLU A N 1
ATOM 756 C CA . GLU A 1 92 ? 0.914 -8.988 7.254 1.00 98.12 92 GLU A CA 1
ATOM 757 C C . GLU A 1 92 ? -0.596 -8.753 7.439 1.00 98.12 92 GLU A C 1
ATOM 759 O O . GLU A 1 92 ? -1.245 -8.061 6.647 1.00 98.12 92 GLU A O 1
ATOM 764 N N . ALA A 1 93 ? -1.153 -9.337 8.502 1.00 97.38 93 ALA A N 1
ATOM 765 C CA . ALA A 1 93 ? -2.573 -9.291 8.825 1.00 97.38 93 ALA A CA 1
ATOM 766 C C . ALA A 1 93 ? -2.821 -8.776 10.250 1.00 97.38 93 ALA A C 1
ATOM 768 O O . ALA A 1 93 ? -2.041 -9.042 11.165 1.00 97.38 93 ALA A O 1
ATOM 769 N N . VAL A 1 94 ? -3.951 -8.103 10.459 1.00 97.50 94 VAL A N 1
ATOM 770 C CA . VAL A 1 94 ? -4.461 -7.734 11.787 1.00 97.50 94 VAL A CA 1
ATOM 771 C C . VAL A 1 94 ? -5.972 -7.929 11.843 1.00 97.50 94 VAL A C 1
ATOM 773 O O . VAL A 1 94 ? -6.659 -7.694 10.855 1.00 97.50 94 VAL A O 1
ATOM 776 N N . THR A 1 95 ? -6.508 -8.324 12.995 1.00 96.12 95 THR A N 1
ATOM 777 C CA . THR A 1 95 ? -7.959 -8.373 13.218 1.00 96.12 95 THR A CA 1
ATOM 778 C C . THR A 1 95 ? -8.369 -7.255 14.164 1.00 96.12 95 THR A C 1
ATOM 780 O O . THR A 1 95 ? -7.891 -7.191 15.295 1.00 96.12 95 THR A O 1
ATOM 783 N N . ILE A 1 96 ? -9.271 -6.387 13.714 1.00 95.69 96 ILE A N 1
ATOM 784 C CA . ILE A 1 96 ? -9.825 -5.274 14.497 1.00 95.69 96 ILE A CA 1
ATOM 785 C C . ILE A 1 96 ? -11.344 -5.394 14.434 1.00 95.69 96 ILE A C 1
ATOM 787 O O . ILE A 1 96 ? -11.882 -5.675 13.372 1.00 95.69 96 ILE A O 1
ATOM 791 N N . ALA A 1 97 ? -12.048 -5.231 15.558 1.00 92.81 97 ALA A N 1
ATOM 792 C CA . ALA A 1 97 ? -13.518 -5.260 15.613 1.00 92.81 97 ALA A CA 1
ATOM 793 C C . ALA A 1 97 ? -14.173 -6.424 14.819 1.00 92.81 97 ALA A C 1
ATOM 795 O O . ALA A 1 97 ? -15.178 -6.235 14.135 1.00 92.81 97 ALA A O 1
ATOM 796 N N . GLY A 1 98 ? -13.574 -7.622 14.880 1.00 90.38 98 GLY A N 1
ATOM 797 C CA . GLY A 1 98 ? -14.072 -8.821 14.195 1.00 90.38 98 GLY A CA 1
ATOM 798 C C . GLY A 1 98 ? -13.883 -8.843 12.672 1.00 90.38 98 GLY A C 1
ATOM 799 O O . GLY A 1 98 ? -14.496 -9.672 12.015 1.00 90.38 98 GLY A O 1
ATOM 800 N N . VAL A 1 99 ? -13.060 -7.960 12.099 1.00 93.69 99 VAL A N 1
ATOM 801 C CA . VAL A 1 99 ? -12.728 -7.919 10.664 1.00 93.69 99 VAL A CA 1
ATOM 802 C C . VAL A 1 99 ? -11.229 -8.125 10.499 1.00 93.69 99 VAL A C 1
ATOM 804 O O . VAL A 1 99 ? -10.432 -7.470 11.176 1.00 93.69 99 VAL A O 1
ATOM 807 N N . ARG A 1 100 ? -10.839 -9.026 9.597 1.00 95.94 100 ARG A N 1
ATOM 808 C CA . ARG A 1 100 ? -9.436 -9.274 9.259 1.00 95.94 100 ARG A CA 1
ATOM 809 C C . ARG A 1 100 ? -8.993 -8.288 8.184 1.00 95.94 100 ARG A C 1
ATOM 811 O O . ARG A 1 100 ? -9.649 -8.156 7.159 1.00 95.94 100 ARG A O 1
ATOM 818 N N . ILE A 1 101 ? -7.871 -7.619 8.386 1.00 97.75 101 ILE A N 1
ATOM 819 C CA . ILE A 1 101 ? -7.291 -6.676 7.434 1.00 97.75 101 ILE A CA 1
ATOM 820 C C . ILE A 1 101 ? -5.940 -7.229 6.989 1.00 97.75 101 ILE A C 1
ATOM 822 O O . ILE A 1 101 ? -5.054 -7.433 7.816 1.00 97.75 101 ILE A O 1
ATOM 826 N N . LEU A 1 102 ? -5.802 -7.488 5.691 1.00 98.38 102 LEU A N 1
ATOM 827 C CA . LEU A 1 102 ? -4.554 -7.867 5.032 1.00 98.38 102 LEU A CA 1
ATOM 828 C C . LEU A 1 102 ? -3.938 -6.622 4.394 1.00 98.38 102 LEU A C 1
ATOM 830 O O . LEU A 1 102 ? -4.645 -5.901 3.691 1.00 98.38 102 LEU A O 1
ATOM 834 N N . GLY A 1 103 ? -2.646 -6.374 4.603 1.00 98.56 103 GLY A N 1
ATOM 835 C CA . GLY A 1 103 ? -1.988 -5.174 4.085 1.00 98.56 103 GLY A CA 1
ATOM 836 C C . GLY A 1 103 ? -0.634 -5.442 3.438 1.00 98.56 103 GLY A C 1
ATOM 837 O O . GLY A 1 103 ? 0.187 -6.187 3.977 1.00 98.56 103 GLY A O 1
ATOM 838 N N . CYS A 1 104 ? -0.387 -4.817 2.288 1.00 98.50 104 CYS A N 1
ATOM 839 C CA . CYS A 1 104 ? 0.940 -4.740 1.672 1.00 98.50 104 CYS A CA 1
ATOM 840 C C . CYS A 1 104 ? 1.038 -3.546 0.715 1.00 98.50 104 CYS A C 1
ATOM 842 O O . CYS A 1 104 ? 0.032 -3.112 0.161 1.00 98.50 104 CYS A O 1
ATOM 844 N N . THR A 1 105 ? 2.249 -3.065 0.430 1.00 98.56 105 THR A N 1
ATOM 845 C CA . THR A 1 105 ? 2.466 -2.041 -0.617 1.00 98.56 105 THR A CA 1
ATOM 846 C C . THR A 1 105 ? 2.008 -2.531 -2.003 1.00 98.56 105 THR A C 1
ATOM 848 O O . THR A 1 105 ? 1.704 -1.737 -2.895 1.00 98.56 105 THR A O 1
ATOM 851 N N . LEU A 1 106 ? 1.980 -3.858 -2.175 1.00 98.50 106 LEU A N 1
ATOM 852 C CA . LEU A 1 106 ? 1.765 -4.645 -3.391 1.00 98.50 106 LEU A CA 1
ATOM 853 C C . LEU A 1 106 ? 2.833 -4.462 -4.474 1.00 98.50 106 LEU A C 1
ATOM 855 O O . LEU A 1 106 ? 3.241 -5.459 -5.058 1.00 98.50 106 LEU A O 1
ATOM 859 N N . TRP A 1 107 ? 3.333 -3.248 -4.723 1.00 98.38 107 TRP A N 1
ATOM 860 C CA . TRP A 1 107 ? 4.173 -2.950 -5.896 1.00 98.38 107 TRP A CA 1
ATOM 861 C C . TRP A 1 107 ? 3.496 -3.422 -7.199 1.00 98.38 107 TRP A C 1
ATOM 863 O O . TRP A 1 107 ? 2.332 -3.815 -7.206 1.00 98.38 107 TRP A O 1
ATOM 873 N N . THR A 1 108 ? 4.200 -3.384 -8.325 1.00 96.31 108 THR A N 1
ATOM 874 C CA . THR A 1 108 ? 3.639 -3.787 -9.622 1.00 96.31 108 THR A CA 1
ATOM 875 C C . THR A 1 108 ? 4.486 -4.852 -10.317 1.00 96.31 108 THR A C 1
ATOM 877 O O . THR A 1 108 ? 5.715 -4.894 -10.179 1.00 96.31 108 THR A O 1
ATOM 880 N N . ASP A 1 109 ? 3.824 -5.704 -11.095 1.00 96.69 109 ASP A N 1
ATOM 881 C CA . ASP A 1 109 ? 4.418 -6.652 -12.038 1.00 96.69 109 ASP A CA 1
ATOM 882 C C . ASP A 1 109 ? 4.705 -6.061 -13.432 1.00 96.69 109 ASP A C 1
ATOM 884 O O . ASP A 1 109 ? 5.407 -6.712 -14.222 1.00 96.69 109 ASP A O 1
ATOM 888 N N . TYR A 1 110 ? 4.240 -4.832 -13.697 1.00 97.00 110 TYR A N 1
ATOM 889 C CA . TYR A 1 110 ? 4.249 -4.120 -14.985 1.00 97.00 110 TYR A CA 1
ATOM 890 C C . TYR A 1 110 ? 3.491 -4.845 -16.103 1.00 97.00 110 TYR A C 1
ATOM 892 O O . TYR A 1 110 ? 3.785 -4.623 -17.278 1.00 97.00 110 TYR A O 1
ATOM 900 N N . ALA A 1 111 ? 2.559 -5.733 -15.753 1.00 94.88 111 ALA A N 1
ATOM 901 C CA . ALA A 1 111 ? 1.866 -6.615 -16.691 1.00 94.88 111 ALA A CA 1
ATOM 902 C C . ALA A 1 111 ? 0.350 -6.374 -16.731 1.00 94.88 111 ALA A C 1
ATOM 904 O O . ALA A 1 111 ? -0.403 -7.249 -17.149 1.00 94.88 111 ALA A O 1
ATOM 905 N N . LEU A 1 112 ? -0.098 -5.176 -16.337 1.00 92.06 112 LEU A N 1
ATOM 906 C CA . LEU A 1 112 ? -1.508 -4.778 -16.338 1.00 92.06 112 LEU A CA 1
ATOM 907 C C . LEU A 1 112 ? -2.229 -5.073 -17.668 1.00 92.06 112 LEU A C 1
ATOM 909 O O . LEU A 1 112 ? -3.358 -5.546 -17.662 1.00 92.06 112 LEU A O 1
ATOM 913 N N . ASN A 1 113 ? -1.563 -4.820 -18.799 1.00 83.75 113 ASN A N 1
ATOM 914 C CA . ASN A 1 113 ? -2.111 -5.042 -20.143 1.00 83.75 113 ASN A CA 1
ATOM 915 C C . ASN A 1 113 ? -1.679 -6.400 -20.735 1.00 83.75 113 ASN A C 1
ATOM 917 O O . ASN A 1 113 ? -1.694 -6.584 -21.950 1.00 83.75 113 ASN A O 1
ATOM 921 N N . GLY A 1 114 ? -1.250 -7.341 -19.890 1.00 83.50 114 GLY A N 1
ATOM 922 C CA . GLY A 1 114 ? -0.627 -8.599 -20.291 1.00 83.50 114 GLY A CA 1
ATOM 923 C C . GLY A 1 114 ? 0.906 -8.573 -20.239 1.00 83.50 114 GLY A C 1
ATOM 924 O O . GLY A 1 114 ? 1.545 -7.561 -19.946 1.00 83.50 114 GLY A O 1
ATOM 925 N N . GLY A 1 115 ? 1.510 -9.737 -20.491 1.00 81.62 115 GLY A N 1
ATOM 926 C CA . GLY A 1 115 ? 2.950 -9.958 -20.313 1.00 81.62 115 GLY A CA 1
ATOM 927 C C . GLY A 1 115 ? 3.844 -9.500 -21.469 1.00 81.62 115 GLY A C 1
ATOM 928 O O . GLY A 1 115 ? 5.051 -9.361 -21.257 1.00 81.62 115 GLY A O 1
ATOM 929 N N . ASP A 1 116 ? 3.285 -9.261 -22.658 1.00 87.19 116 ASP A N 1
ATOM 930 C CA . ASP A 1 116 ? 4.060 -9.065 -23.894 1.00 87.19 116 ASP A CA 1
ATOM 931 C C . ASP A 1 116 ? 4.932 -7.797 -23.847 1.00 87.19 116 ASP A C 1
ATOM 933 O O . ASP A 1 116 ? 6.123 -7.843 -24.162 1.00 87.19 116 ASP A O 1
ATOM 937 N N . ASP A 1 117 ? 4.387 -6.693 -23.330 1.00 88.75 117 ASP A N 1
ATOM 938 C CA . ASP A 1 117 ? 5.080 -5.397 -23.249 1.00 88.75 117 ASP A CA 1
ATOM 939 C C . ASP A 1 117 ? 5.747 -5.135 -21.889 1.00 88.75 117 ASP A C 1
ATOM 941 O O . ASP A 1 117 ? 6.336 -4.075 -21.652 1.00 88.75 117 ASP A O 1
ATOM 945 N N . ARG A 1 118 ? 5.731 -6.115 -20.979 1.00 93.31 118 ARG A N 1
ATOM 946 C CA . ARG A 1 118 ? 6.239 -5.971 -19.603 1.00 93.31 118 ARG A CA 1
ATOM 947 C C . ARG A 1 118 ? 7.669 -5.427 -19.543 1.00 93.31 118 ARG A C 1
ATOM 949 O O . ARG A 1 118 ? 7.984 -4.574 -18.713 1.00 93.31 118 ARG A O 1
ATOM 956 N N . LEU A 1 119 ? 8.555 -5.897 -20.425 1.00 93.81 119 LEU A N 1
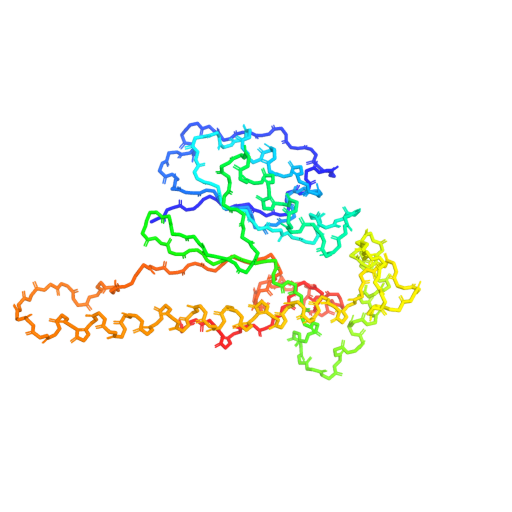ATOM 957 C CA . LEU A 1 119 ? 9.946 -5.424 -20.483 1.00 93.81 119 LEU A CA 1
ATOM 958 C C . LEU A 1 119 ? 10.046 -3.963 -20.939 1.00 93.81 119 LEU A C 1
ATOM 960 O O . LEU A 1 119 ? 10.913 -3.229 -20.454 1.00 93.81 119 LEU A O 1
ATOM 964 N N . GLN A 1 120 ? 9.163 -3.535 -21.843 1.00 93.38 120 GLN A N 1
ATOM 965 C CA . GLN A 1 120 ? 9.090 -2.151 -22.294 1.00 93.38 120 GLN A CA 1
ATOM 966 C C . GLN A 1 120 ? 8.614 -1.247 -21.154 1.00 93.38 120 GLN A C 1
ATOM 968 O O . GLN A 1 120 ? 9.281 -0.253 -20.861 1.00 93.38 120 GLN A O 1
ATOM 973 N N . PHE A 1 121 ? 7.548 -1.628 -20.441 1.00 95.06 121 PHE A N 1
ATOM 974 C CA . PHE A 1 121 ? 7.061 -0.880 -19.279 1.00 95.06 121 PHE A CA 1
ATOM 975 C C . PHE A 1 121 ? 8.104 -0.789 -18.167 1.00 95.06 121 PHE A C 1
ATOM 977 O O . PHE A 1 121 ? 8.355 0.300 -17.661 1.00 95.06 121 PHE A O 1
ATOM 984 N N . MET A 1 122 ? 8.804 -1.882 -17.847 1.00 96.00 122 MET A N 1
ATOM 985 C CA . MET A 1 122 ? 9.930 -1.843 -16.908 1.00 96.00 122 MET A CA 1
ATOM 986 C C . MET A 1 122 ? 11.033 -0.882 -17.369 1.00 96.00 122 MET A C 1
ATOM 988 O O . MET A 1 122 ? 11.569 -0.115 -16.567 1.00 96.00 122 MET A O 1
ATOM 992 N N . SER A 1 123 ? 11.393 -0.908 -18.655 1.00 95.06 123 SER A N 1
ATOM 993 C CA . SER A 1 123 ? 12.399 0.002 -19.208 1.00 95.06 123 SER A CA 1
ATOM 994 C C . SER A 1 123 ? 11.962 1.461 -19.071 1.00 95.06 123 SER A C 1
ATOM 996 O O . SER A 1 123 ? 12.734 2.295 -18.599 1.00 95.06 123 SER A O 1
ATOM 998 N N . HIS A 1 124 ? 10.716 1.774 -19.414 1.00 93.94 124 HIS A N 1
ATOM 999 C CA . HIS A 1 124 ? 10.147 3.108 -19.260 1.00 93.94 124 HIS A CA 1
ATOM 1000 C C . HIS A 1 124 ? 10.112 3.556 -17.796 1.00 93.94 124 HIS A C 1
ATOM 1002 O O . HIS A 1 124 ? 10.630 4.629 -17.474 1.00 93.94 124 HIS A O 1
ATOM 1008 N N . ALA A 1 125 ? 9.605 2.702 -16.904 1.00 95.56 125 ALA A N 1
ATOM 1009 C CA . ALA A 1 125 ? 9.548 2.942 -15.469 1.00 95.56 125 ALA A CA 1
ATOM 1010 C C . ALA A 1 125 ? 10.928 3.331 -14.933 1.00 95.56 125 ALA A C 1
ATOM 1012 O O . ALA A 1 125 ? 11.073 4.384 -14.317 1.00 95.56 125 ALA A O 1
ATOM 1013 N N . ARG A 1 126 ? 11.968 2.552 -15.271 1.00 95.19 126 ARG A N 1
ATOM 1014 C CA . ARG A 1 126 ? 13.357 2.786 -14.842 1.00 95.19 126 ARG A CA 1
ATOM 1015 C C . ARG A 1 126 ? 13.849 4.212 -15.101 1.00 95.19 126 ARG A C 1
ATOM 1017 O O . ARG A 1 126 ? 14.617 4.739 -14.299 1.00 95.19 126 ARG A O 1
ATOM 1024 N N . HIS A 1 127 ? 13.475 4.804 -16.231 1.00 93.88 127 HIS A N 1
ATOM 1025 C CA . HIS A 1 127 ? 13.963 6.125 -16.635 1.00 93.88 127 HIS A CA 1
ATOM 1026 C C . HIS A 1 127 ? 13.046 7.256 -16.151 1.00 93.88 127 HIS A C 1
ATOM 1028 O O . HIS A 1 127 ? 13.514 8.354 -15.833 1.00 93.88 127 HIS A O 1
ATOM 1034 N N . ALA A 1 128 ? 11.746 6.988 -16.070 1.00 95.44 128 ALA A N 1
ATOM 1035 C CA . ALA A 1 128 ? 10.734 7.983 -15.763 1.00 95.44 128 ALA A CA 1
ATOM 1036 C C . ALA A 1 128 ? 10.505 8.158 -14.258 1.00 95.44 128 ALA A C 1
ATOM 1038 O O . ALA A 1 128 ? 10.565 9.283 -13.758 1.00 95.44 128 ALA A O 1
ATOM 1039 N N . MET A 1 129 ? 10.317 7.053 -13.537 1.00 96.56 129 MET A N 1
ATOM 1040 C CA . MET A 1 129 ? 9.844 7.041 -12.154 1.00 96.56 129 MET A CA 1
ATOM 1041 C C . MET A 1 129 ? 10.920 7.465 -11.157 1.00 96.56 129 MET A C 1
ATOM 1043 O O . MET A 1 129 ? 12.107 7.147 -11.303 1.00 96.56 129 MET A O 1
ATOM 1047 N N . ASN A 1 130 ? 10.487 8.159 -10.105 1.00 96.94 130 ASN A N 1
ATOM 1048 C CA . ASN A 1 130 ? 11.359 8.560 -9.005 1.00 96.94 130 ASN A CA 1
ATOM 1049 C C . ASN A 1 130 ? 11.773 7.378 -8.126 1.00 96.94 130 ASN A C 1
ATOM 1051 O O . ASN A 1 130 ? 12.879 7.409 -7.587 1.00 96.94 130 ASN A O 1
ATOM 1055 N N . ASP A 1 131 ? 10.987 6.303 -8.085 1.00 97.12 131 ASP A N 1
ATOM 1056 C CA . ASP A 1 131 ? 11.307 5.052 -7.392 1.00 97.12 131 ASP A CA 1
ATOM 1057 C C . ASP A 1 131 ? 12.739 4.591 -7.694 1.00 97.12 131 ASP A C 1
ATOM 1059 O O . ASP A 1 131 ? 13.559 4.387 -6.798 1.00 97.12 131 ASP A O 1
ATOM 1063 N N . TYR A 1 132 ? 13.103 4.530 -8.978 1.00 95.94 132 TYR A N 1
ATOM 1064 C CA . TYR A 1 132 ? 14.415 4.041 -9.426 1.00 95.94 132 TYR A CA 1
ATOM 1065 C C . TYR A 1 132 ? 15.523 5.099 -9.364 1.00 95.94 132 TYR A C 1
ATOM 1067 O O . TYR A 1 132 ? 16.685 4.804 -9.656 1.00 95.94 132 TYR A O 1
ATOM 1075 N N . LYS A 1 133 ? 15.191 6.331 -8.964 1.00 94.88 133 LYS A N 1
ATOM 1076 C CA . LYS A 1 133 ? 16.139 7.438 -8.754 1.00 94.88 133 LYS A CA 1
ATOM 1077 C C . LYS A 1 133 ? 16.437 7.643 -7.269 1.00 94.88 133 LYS A C 1
ATOM 1079 O O . LYS A 1 133 ? 17.587 7.916 -6.907 1.00 94.88 133 LYS A O 1
ATOM 1084 N N . LEU A 1 134 ? 15.426 7.490 -6.415 1.00 96.25 134 LEU A N 1
ATOM 1085 C CA . LEU A 1 134 ? 15.456 7.875 -5.004 1.00 96.25 134 LEU A CA 1
ATOM 1086 C C . LEU A 1 134 ? 15.570 6.683 -4.052 1.00 96.25 134 LEU A C 1
ATOM 1088 O O . LEU A 1 134 ? 16.219 6.820 -3.012 1.00 96.25 134 LEU A O 1
ATOM 1092 N N . ILE A 1 135 ? 15.026 5.515 -4.407 1.00 97.00 135 ILE A N 1
ATOM 1093 C CA . ILE A 1 135 ? 15.067 4.329 -3.544 1.00 97.00 135 ILE A CA 1
ATOM 1094 C C . ILE A 1 135 ? 16.418 3.635 -3.695 1.00 97.00 135 ILE A C 1
ATOM 1096 O O . ILE A 1 135 ? 16.851 3.276 -4.795 1.00 97.00 135 ILE A O 1
ATOM 1100 N N . ARG A 1 136 ? 17.115 3.446 -2.574 1.00 94.31 136 ARG A N 1
ATOM 1101 C CA . ARG A 1 136 ? 18.469 2.883 -2.518 1.00 94.31 136 ARG A CA 1
ATOM 1102 C C . ARG A 1 136 ? 18.415 1.383 -2.264 1.00 94.31 136 ARG A C 1
ATOM 1104 O O . ARG A 1 136 ? 17.479 0.882 -1.659 1.00 94.31 136 ARG A O 1
ATOM 1111 N N . ILE A 1 137 ? 19.459 0.667 -2.665 1.00 91.31 137 ILE A N 1
ATOM 1112 C CA . ILE A 1 137 ? 19.673 -0.730 -2.257 1.00 91.31 137 ILE A CA 1
ATOM 1113 C C . ILE A 1 137 ? 20.964 -0.780 -1.445 1.00 91.31 137 ILE A C 1
ATOM 1115 O O . ILE A 1 137 ? 21.964 -0.161 -1.826 1.00 91.31 137 ILE A O 1
ATOM 1119 N N . THR A 1 138 ? 20.967 -1.494 -0.319 1.00 84.81 138 THR A N 1
ATOM 1120 C CA . THR A 1 138 ? 22.215 -1.771 0.401 1.00 84.81 138 THR A CA 1
ATOM 1121 C C . THR A 1 138 ? 23.156 -2.594 -0.474 1.00 84.81 138 THR A C 1
ATOM 1123 O O . THR A 1 138 ? 22.753 -3.570 -1.104 1.00 84.81 138 THR A O 1
ATOM 1126 N N . ARG A 1 139 ? 24.445 -2.234 -0.491 1.00 74.75 139 ARG A N 1
ATOM 1127 C CA . ARG A 1 139 ? 25.468 -3.042 -1.165 1.00 74.75 139 ARG A CA 1
ATOM 1128 C C . ARG A 1 139 ? 25.387 -4.491 -0.680 1.00 74.75 139 ARG A C 1
ATOM 1130 O O . ARG A 1 139 ? 25.579 -4.761 0.500 1.00 74.75 139 ARG A O 1
ATOM 1137 N N . SER A 1 140 ? 25.156 -5.404 -1.612 1.00 66.94 140 SER A N 1
ATOM 1138 C CA . SER A 1 140 ? 25.182 -6.842 -1.377 1.00 66.94 140 SER A CA 1
ATOM 1139 C C . SER A 1 140 ? 25.953 -7.511 -2.512 1.00 66.94 140 SER A C 1
ATOM 1141 O O . SER A 1 140 ? 25.775 -7.104 -3.667 1.00 66.94 140 SER A O 1
ATOM 1143 N N . PRO A 1 141 ? 26.762 -8.548 -2.230 1.00 63.81 141 PRO A N 1
ATOM 1144 C CA . PRO A 1 141 ? 27.350 -9.389 -3.270 1.00 63.81 141 PRO A CA 1
ATOM 1145 C C . PRO A 1 141 ? 26.296 -9.943 -4.245 1.00 63.81 141 PRO A C 1
ATOM 1147 O O . PRO A 1 141 ? 26.588 -10.117 -5.423 1.00 63.81 141 PRO A O 1
ATOM 1150 N N . LEU A 1 142 ? 25.054 -10.142 -3.777 1.00 63.78 142 LEU A N 1
ATOM 1151 C CA . LEU A 1 142 ? 23.942 -10.682 -4.567 1.00 63.78 142 LEU A CA 1
ATOM 1152 C C . LEU A 1 142 ? 23.452 -9.737 -5.676 1.00 63.78 142 LEU A C 1
ATOM 1154 O O . LEU A 1 142 ? 23.014 -10.199 -6.726 1.00 63.78 142 LEU A O 1
ATOM 1158 N N . TYR A 1 143 ? 23.519 -8.416 -5.476 1.00 60.56 143 TYR A N 1
ATOM 1159 C CA . TYR A 1 143 ? 22.932 -7.444 -6.414 1.00 60.56 143 TYR A CA 1
ATOM 1160 C C . TYR A 1 143 ? 23.932 -6.870 -7.428 1.00 60.56 143 TYR A C 1
ATOM 1162 O O . TYR A 1 143 ? 23.546 -6.100 -8.316 1.00 60.56 143 TYR A O 1
ATOM 1170 N N . GLY A 1 144 ? 25.185 -7.328 -7.387 1.00 56.94 144 GLY A N 1
ATOM 1171 C CA . GLY A 1 144 ? 26.282 -6.814 -8.200 1.00 56.94 144 GLY A CA 1
ATOM 1172 C C . GLY A 1 144 ? 26.769 -5.457 -7.687 1.00 56.94 144 GLY A C 1
ATOM 1173 O O . GLY A 1 144 ? 25.989 -4.591 -7.295 1.00 56.94 144 GLY A O 1
ATOM 1174 N N . HIS A 1 145 ? 28.084 -5.250 -7.711 1.00 52.66 145 HIS A N 1
ATOM 1175 C CA . HIS A 1 145 ? 28.757 -4.133 -7.035 1.00 52.66 145 HIS A CA 1
ATOM 1176 C C . HIS A 1 145 ? 28.403 -2.715 -7.548 1.00 52.66 145 HIS A C 1
ATOM 1178 O O . HIS A 1 145 ? 28.842 -1.733 -6.948 1.00 52.66 145 HIS A O 1
ATOM 1184 N N . ASN A 1 146 ? 27.580 -2.588 -8.600 1.00 54.22 146 ASN A N 1
ATOM 1185 C CA . ASN A 1 146 ? 27.221 -1.315 -9.243 1.00 54.22 146 ASN A CA 1
ATOM 1186 C C . ASN A 1 146 ? 25.738 -0.909 -9.137 1.00 54.22 146 ASN A C 1
ATOM 1188 O O . ASN A 1 146 ? 25.377 0.156 -9.639 1.00 54.22 146 ASN A O 1
ATOM 1192 N N . ARG A 1 147 ? 24.861 -1.700 -8.504 1.00 63.31 147 ARG A N 1
ATOM 1193 C CA . ARG A 1 147 ? 23.440 -1.330 -8.356 1.00 63.31 147 ARG A CA 1
ATOM 1194 C C . ARG A 1 147 ? 23.168 -0.713 -6.984 1.00 63.31 147 ARG A C 1
ATOM 1196 O O . ARG A 1 147 ? 23.075 -1.412 -5.985 1.00 63.31 147 ARG A O 1
ATOM 1203 N N . TYR A 1 148 ? 23.038 0.615 -6.962 1.00 83.62 148 TYR A N 1
ATOM 1204 C CA . TYR A 1 148 ? 22.770 1.422 -5.756 1.00 83.62 148 TYR A CA 1
ATOM 1205 C C . TYR A 1 148 ? 21.330 1.917 -5.647 1.00 83.62 148 TYR A C 1
ATOM 1207 O O . TYR A 1 148 ? 21.004 2.670 -4.723 1.00 83.62 148 TYR A O 1
ATOM 1215 N N . ARG A 1 149 ? 20.494 1.574 -6.624 1.00 91.50 149 ARG A N 1
ATOM 1216 C CA . ARG A 1 149 ? 19.112 2.022 -6.740 1.00 91.50 149 ARG A CA 1
ATOM 1217 C C . ARG A 1 149 ? 18.214 0.861 -7.089 1.00 91.50 149 ARG A C 1
ATOM 1219 O O . ARG A 1 149 ? 18.679 -0.088 -7.727 1.00 91.50 149 ARG A O 1
ATOM 1226 N N . LEU A 1 150 ? 16.959 0.974 -6.668 1.00 94.44 150 LEU A N 1
ATOM 1227 C CA . LEU A 1 150 ? 15.914 0.032 -7.022 1.00 94.44 150 LEU A CA 1
ATOM 1228 C C . LEU A 1 150 ? 15.904 -0.208 -8.536 1.00 94.44 150 LEU A C 1
ATOM 1230 O O . LEU A 1 150 ? 16.214 0.679 -9.332 1.00 94.44 150 LEU A O 1
ATOM 1234 N N . PHE A 1 151 ? 15.543 -1.423 -8.928 1.00 93.19 151 PHE A N 1
ATOM 1235 C CA . PHE A 1 151 ? 15.352 -1.796 -10.320 1.00 93.19 151 PHE A CA 1
ATOM 1236 C C . PHE A 1 151 ? 13.941 -2.363 -10.503 1.00 93.19 151 PHE A C 1
ATOM 1238 O O . PHE A 1 151 ? 13.513 -3.117 -9.627 1.00 93.19 151 PHE A O 1
ATOM 1245 N N . PRO A 1 152 ? 13.245 -2.099 -11.624 1.00 96.31 152 PRO A N 1
ATOM 1246 C CA . PRO A 1 152 ? 11.864 -2.555 -11.826 1.00 96.31 152 PRO A CA 1
ATOM 1247 C C . PRO A 1 152 ? 11.655 -4.056 -11.582 1.00 96.31 152 PRO A C 1
ATOM 1249 O O . PRO A 1 152 ? 10.712 -4.458 -10.911 1.00 96.31 152 PRO A O 1
ATOM 1252 N N . ALA A 1 153 ? 12.596 -4.898 -12.021 1.00 95.31 153 ALA A N 1
ATOM 1253 C CA . ALA A 1 153 ? 12.540 -6.344 -11.787 1.00 95.31 153 ALA A CA 1
ATOM 1254 C C . ALA A 1 153 ? 12.502 -6.736 -10.294 1.00 95.31 15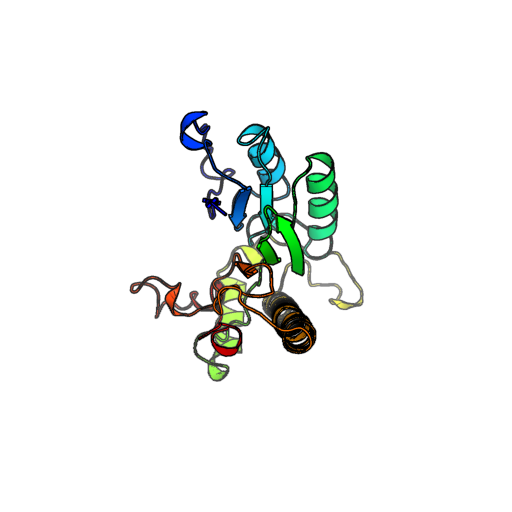3 ALA A C 1
ATOM 1256 O O . ALA A 1 153 ? 11.943 -7.771 -9.946 1.00 95.31 153 ALA A O 1
ATOM 1257 N N . MET A 1 154 ? 13.075 -5.922 -9.400 1.00 95.44 154 MET A N 1
ATOM 1258 C CA . MET A 1 154 ? 13.012 -6.161 -7.954 1.00 95.44 154 MET A CA 1
ATOM 1259 C C . MET A 1 154 ? 11.641 -5.812 -7.379 1.00 95.44 154 MET A C 1
ATOM 1261 O O . MET A 1 154 ? 11.132 -6.568 -6.557 1.00 95.44 154 MET A O 1
ATOM 1265 N N . ALA A 1 155 ? 11.038 -4.711 -7.833 1.00 97.19 155 ALA A N 1
ATOM 1266 C CA . ALA A 1 155 ? 9.664 -4.365 -7.481 1.00 97.19 155 ALA A CA 1
ATOM 1267 C C . ALA A 1 155 ? 8.689 -5.443 -7.981 1.00 97.19 155 ALA A C 1
ATOM 1269 O O . ALA A 1 155 ? 7.900 -5.943 -7.189 1.00 97.19 155 ALA A O 1
ATOM 1270 N N . ALA A 1 156 ? 8.849 -5.926 -9.220 1.00 97.81 156 ALA A N 1
ATOM 1271 C CA . ALA A 1 156 ? 8.057 -7.046 -9.734 1.00 97.81 156 ALA A CA 1
ATOM 1272 C C . ALA A 1 156 ? 8.271 -8.350 -8.952 1.00 97.81 156 ALA A C 1
ATOM 1274 O O . ALA A 1 156 ? 7.333 -9.111 -8.740 1.00 97.81 156 ALA A O 1
ATOM 1275 N N . SER A 1 157 ? 9.495 -8.621 -8.490 1.00 97.31 157 SER A N 1
ATOM 1276 C CA . SER A 1 157 ? 9.750 -9.781 -7.632 1.00 97.31 157 SER A CA 1
ATOM 1277 C C . SER A 1 157 ? 9.085 -9.652 -6.259 1.00 97.31 157 SER A C 1
ATOM 1279 O O . SER A 1 157 ? 8.668 -10.671 -5.707 1.00 97.31 157 SER A O 1
ATOM 1281 N N . ARG A 1 158 ? 9.019 -8.440 -5.690 1.00 97.69 158 ARG A N 1
ATOM 1282 C CA . ARG A 1 158 ? 8.303 -8.182 -4.432 1.00 97.69 158 ARG A CA 1
ATOM 1283 C C . ARG A 1 158 ? 6.795 -8.290 -4.644 1.00 97.69 158 ARG A C 1
ATOM 1285 O O . ARG A 1 158 ? 6.155 -8.960 -3.848 1.00 97.69 158 ARG A O 1
ATOM 1292 N N . HIS A 1 159 ? 6.276 -7.762 -5.749 1.00 98.44 159 HIS A N 1
ATOM 1293 C CA . HIS A 1 159 ? 4.880 -7.922 -6.146 1.00 98.44 159 HIS A CA 1
ATOM 1294 C C . HIS A 1 159 ? 4.462 -9.388 -6.209 1.00 98.44 159 HIS A C 1
ATOM 1296 O O . HIS A 1 159 ? 3.507 -9.795 -5.559 1.00 98.44 159 HIS A O 1
ATOM 1302 N N . GLU A 1 160 ? 5.227 -10.213 -6.919 1.00 98.31 160 GLU A N 1
ATOM 1303 C CA . GLU A 1 160 ? 4.946 -11.644 -7.033 1.00 98.31 160 GLU A CA 1
ATOM 1304 C C . GLU A 1 160 ? 4.975 -12.347 -5.660 1.00 98.31 160 GLU A C 1
ATOM 1306 O O . GLU A 1 160 ? 4.207 -13.272 -5.404 1.00 98.31 160 GLU A O 1
ATOM 1311 N N . ALA A 1 161 ? 5.829 -11.895 -4.734 1.00 98.50 161 ALA A N 1
ATOM 1312 C CA . ALA A 1 161 ? 5.822 -12.393 -3.360 1.00 98.50 161 ALA A CA 1
ATOM 1313 C C . ALA A 1 161 ? 4.561 -11.966 -2.590 1.00 98.50 161 ALA A C 1
ATOM 1315 O O . ALA A 1 161 ? 3.932 -12.819 -1.962 1.00 98.50 161 ALA A O 1
ATOM 1316 N N . SER A 1 162 ? 4.163 -10.695 -2.678 1.00 98.50 162 SER A N 1
ATOM 1317 C CA . SER A 1 162 ? 2.948 -10.168 -2.044 1.00 98.50 162 SER A CA 1
ATOM 1318 C C . SER A 1 162 ? 1.682 -10.818 -2.605 1.00 98.50 162 SER A C 1
ATOM 1320 O O . SER A 1 162 ? 0.813 -11.216 -1.836 1.00 98.50 162 SER A O 1
ATOM 1322 N N . ARG A 1 163 ? 1.597 -11.028 -3.924 1.00 98.19 163 ARG A N 1
ATOM 1323 C CA . ARG A 1 163 ? 0.490 -11.737 -4.583 1.00 98.19 163 ARG A CA 1
ATOM 1324 C C . ARG A 1 163 ? 0.372 -13.182 -4.099 1.00 98.19 163 ARG A C 1
ATOM 1326 O O . ARG A 1 163 ? -0.725 -13.625 -3.768 1.00 98.19 163 ARG A O 1
ATOM 1333 N N . ARG A 1 164 ? 1.492 -13.912 -4.007 1.00 98.19 164 ARG A N 1
ATOM 1334 C CA . ARG A 1 164 ? 1.512 -15.279 -3.454 1.00 98.19 164 ARG A CA 1
ATOM 1335 C C . ARG A 1 164 ? 1.062 -15.319 -1.998 1.00 98.19 164 ARG A C 1
ATOM 1337 O O . ARG A 1 164 ? 0.282 -16.197 -1.638 1.00 98.19 164 ARG A O 1
ATOM 1344 N N . TRP A 1 165 ? 1.530 -14.374 -1.188 1.00 98.31 165 TRP A N 1
ATOM 1345 C CA . TRP A 1 165 ? 1.107 -14.244 0.203 1.00 98.31 165 TRP A CA 1
ATOM 1346 C C . TRP A 1 165 ? -0.398 -13.949 0.313 1.00 98.31 165 TRP A C 1
ATOM 1348 O O . TRP A 1 165 ? -1.102 -14.679 1.005 1.00 98.31 165 TRP A O 1
ATOM 1358 N N . LEU A 1 166 ? -0.921 -12.978 -0.444 1.00 97.69 166 LEU A N 1
ATOM 1359 C CA . LEU A 1 166 ? -2.356 -12.668 -0.488 1.00 97.69 166 LEU A CA 1
ATOM 1360 C C . LEU A 1 166 ? -3.190 -13.890 -0.885 1.00 97.69 166 LEU A C 1
ATOM 1362 O O . LEU A 1 166 ? -4.165 -14.213 -0.212 1.00 97.69 166 LEU A O 1
ATOM 1366 N N . ALA A 1 167 ? -2.793 -14.603 -1.941 1.00 96.38 167 ALA A N 1
ATOM 1367 C CA . ALA A 1 167 ? -3.488 -15.807 -2.388 1.00 96.38 167 ALA A CA 1
ATOM 1368 C C . ALA A 1 167 ? -3.528 -16.893 -1.299 1.00 96.38 167 ALA A C 1
ATOM 1370 O O . ALA A 1 167 ? -4.537 -17.581 -1.147 1.00 96.38 167 ALA A O 1
ATOM 1371 N N . GLN A 1 168 ? -2.446 -17.048 -0.532 1.00 95.19 168 GLN A N 1
ATOM 1372 C CA . GLN A 1 168 ? -2.395 -17.972 0.597 1.00 95.19 168 GLN A CA 1
ATOM 1373 C C . GLN A 1 168 ? -3.331 -17.532 1.731 1.00 95.19 168 GLN A C 1
ATOM 1375 O O . GLN A 1 168 ? -4.146 -18.333 2.186 1.00 95.19 168 GLN A O 1
ATOM 1380 N N . GLU A 1 169 ? -3.263 -16.272 2.157 1.00 93.94 169 GLU A N 1
ATOM 1381 C CA . GLU A 1 169 ? -4.084 -15.751 3.257 1.00 93.94 169 GLU A CA 1
ATOM 1382 C C . GLU A 1 169 ? -5.579 -15.790 2.936 1.00 93.94 169 GLU A C 1
ATOM 1384 O O . GLU A 1 169 ? -6.406 -16.129 3.789 1.00 93.94 169 GLU A O 1
ATOM 1389 N N . LEU A 1 170 ? -5.951 -15.471 1.696 1.00 92.06 170 LEU A N 1
ATOM 1390 C CA . LEU A 1 170 ? -7.340 -15.533 1.248 1.00 92.06 170 LEU A CA 1
ATOM 1391 C C . LEU A 1 170 ? -7.871 -16.974 1.269 1.00 92.06 170 LEU A C 1
ATOM 1393 O O . LEU A 1 170 ? -8.990 -17.182 1.726 1.00 92.06 170 LEU A O 1
ATOM 1397 N N . ARG A 1 171 ? -7.055 -17.973 0.898 1.00 87.62 171 ARG A N 1
ATOM 1398 C CA . ARG A 1 171 ? -7.423 -19.399 1.006 1.00 87.62 171 ARG A CA 1
ATOM 1399 C C . ARG A 1 171 ? -7.565 -19.879 2.448 1.00 87.62 171 ARG A C 1
ATOM 1401 O O . ARG A 1 171 ? -8.524 -20.577 2.759 1.00 87.62 171 ARG A O 1
ATOM 1408 N N . VAL A 1 172 ? -6.657 -19.492 3.347 1.00 79.00 172 VAL A N 1
ATOM 1409 C CA . VAL A 1 172 ? -6.794 -19.806 4.786 1.00 79.00 172 VAL A CA 1
ATOM 1410 C C . VAL A 1 172 ? -8.107 -19.232 5.315 1.00 79.00 172 VAL A C 1
ATOM 1412 O O . VAL A 1 172 ? -8.885 -19.931 5.962 1.00 79.00 172 VAL A O 1
ATOM 1415 N N . GLY A 1 173 ? -8.397 -17.986 4.928 1.00 69.94 173 GLY A N 1
ATOM 1416 C CA . GLY A 1 173 ? -9.664 -17.328 5.220 1.00 69.94 173 GLY A CA 1
ATOM 1417 C C . GLY A 1 173 ? -10.890 -18.054 4.671 1.00 69.94 173 GLY A C 1
ATOM 1418 O O . GLY A 1 173 ? -11.948 -17.894 5.247 1.00 69.94 173 GLY A O 1
ATOM 1419 N N . THR A 1 174 ? -10.806 -18.865 3.615 1.00 66.81 174 THR A N 1
ATOM 1420 C CA . THR A 1 174 ? -11.950 -19.666 3.143 1.00 66.81 174 THR A CA 1
ATOM 1421 C C . THR A 1 174 ? -12.036 -21.028 3.838 1.00 66.81 174 THR A C 1
ATOM 1423 O O . THR A 1 174 ? -13.112 -21.424 4.292 1.00 66.81 174 THR A O 1
ATOM 1426 N N . GLU A 1 175 ? -10.907 -21.727 3.987 1.00 65.62 175 GLU A N 1
ATOM 1427 C CA . GLU A 1 175 ? -10.841 -23.104 4.503 1.00 65.62 175 GLU A CA 1
ATOM 1428 C C . GLU A 1 175 ? -11.229 -23.221 5.979 1.00 65.62 175 GLU A C 1
ATOM 1430 O O . GLU A 1 175 ? -11.908 -24.173 6.374 1.00 65.62 175 GLU A O 1
ATOM 1435 N N . GLU A 1 176 ? -10.828 -22.260 6.816 1.00 60.62 176 GLU A N 1
ATOM 1436 C CA . GLU A 1 176 ? -11.190 -22.271 8.239 1.00 60.62 176 GLU A CA 1
ATOM 1437 C C . GLU A 1 176 ? -12.724 -22.245 8.433 1.00 60.62 176 GLU A C 1
ATOM 1439 O O . GLU A 1 176 ? -13.240 -22.707 9.444 1.00 60.62 176 GLU A O 1
ATOM 1444 N N . GLY A 1 177 ? -13.469 -21.814 7.417 1.00 57.44 177 GLY A N 1
ATOM 1445 C CA . GLY A 1 177 ? -14.896 -21.490 7.499 1.00 57.44 177 GLY A CA 1
ATOM 1446 C C . GLY A 1 177 ? -15.718 -22.545 6.818 1.00 57.44 177 GLY A C 1
ATOM 1447 O O . GLY A 1 177 ? -16.802 -22.905 7.264 1.00 57.44 177 GLY A O 1
ATOM 1448 N N . GLU A 1 178 ? -15.104 -23.131 5.792 1.00 59.56 178 GLU A N 1
ATOM 1449 C CA . GLU A 1 178 ? -15.223 -24.537 5.424 1.00 59.56 178 GLU A CA 1
ATOM 1450 C C . GLU A 1 178 ? -15.480 -25.424 6.660 1.00 59.56 178 GLU A C 1
ATOM 1452 O O . GLU A 1 178 ? -16.524 -26.059 6.849 1.00 59.56 178 GLU A O 1
ATOM 1457 N N . ARG A 1 179 ? -14.479 -25.418 7.548 1.00 58.09 179 ARG A N 1
ATOM 1458 C CA . ARG A 1 179 ? -14.395 -26.287 8.729 1.00 58.09 179 ARG A CA 1
ATOM 1459 C C . ARG A 1 179 ? -15.344 -25.901 9.857 1.00 58.09 179 ARG A C 1
ATOM 1461 O O . ARG A 1 179 ? -15.833 -26.803 10.533 1.00 58.09 179 ARG A O 1
ATOM 1468 N N . GLU A 1 180 ? -15.587 -24.616 10.094 1.00 59.41 180 GLU A N 1
ATOM 1469 C CA . GLU A 1 180 ? -16.522 -24.172 11.135 1.00 59.41 180 GLU A CA 1
ATOM 1470 C C . GLU A 1 180 ? -17.981 -24.473 10.772 1.00 59.41 180 GLU A C 1
ATOM 1472 O O . GLU A 1 180 ? -18.670 -25.090 11.583 1.00 59.41 180 GLU A O 1
ATOM 1477 N N . ARG A 1 181 ? -18.412 -24.222 9.525 1.00 57.91 181 ARG A N 1
ATOM 1478 C CA . ARG A 1 181 ? -19.745 -24.645 9.038 1.00 57.91 181 ARG A CA 1
ATOM 1479 C C . ARG A 1 181 ? -19.969 -26.150 9.172 1.00 57.91 181 ARG A C 1
ATOM 1481 O O . ARG A 1 181 ? -21.016 -26.596 9.626 1.00 57.91 181 ARG A O 1
ATOM 1488 N N . SER A 1 182 ? -18.939 -26.935 8.855 1.00 58.88 182 SER A N 1
ATOM 1489 C CA . SER A 1 182 ? -18.981 -28.399 8.965 1.00 58.88 182 SER A CA 1
ATOM 1490 C C . SER A 1 182 ? -19.139 -28.904 10.410 1.00 58.88 182 SER A C 1
ATOM 1492 O O . SER A 1 182 ? -19.550 -30.045 10.616 1.00 58.88 182 SER A O 1
ATOM 1494 N N . LYS A 1 183 ? -18.786 -28.094 11.421 1.00 59.44 183 LYS A N 1
ATOM 1495 C CA . LYS A 1 183 ? -18.975 -28.423 12.845 1.00 59.44 183 LYS A CA 1
ATOM 1496 C C . LYS A 1 183 ? -20.356 -28.016 13.359 1.00 59.44 183 LYS A C 1
ATOM 1498 O O . LYS A 1 183 ? -20.875 -28.694 14.243 1.00 59.44 183 LYS A O 1
ATOM 1503 N N . GLU A 1 184 ? -20.940 -26.946 12.823 1.00 55.91 184 GLU A N 1
ATOM 1504 C CA . GLU A 1 184 ? -22.270 -26.458 13.215 1.00 55.91 184 GLU A CA 1
ATOM 1505 C C . GLU A 1 184 ? -23.405 -27.337 12.665 1.00 55.91 184 GLU A C 1
ATOM 1507 O O . G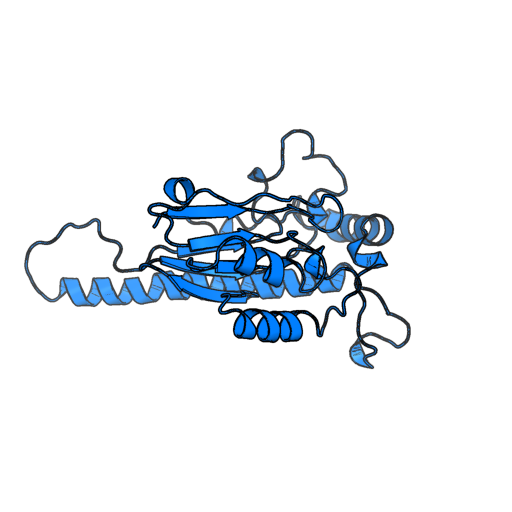LU A 1 184 ? -24.353 -27.628 13.394 1.00 55.91 184 GLU A O 1
ATOM 1512 N N . ASP A 1 185 ? -23.263 -27.897 11.459 1.00 56.16 185 ASP A N 1
ATOM 1513 C CA . ASP A 1 185 ? -24.262 -28.802 10.857 1.00 56.16 185 ASP A CA 1
ATOM 1514 C C . ASP A 1 185 ? -24.431 -30.155 11.597 1.00 56.16 185 ASP A C 1
ATOM 1516 O O . ASP A 1 185 ? -25.338 -30.934 11.296 1.00 56.16 185 ASP A O 1
ATOM 1520 N N . GLY A 1 186 ? -23.590 -30.448 12.598 1.00 55.56 186 GLY A N 1
ATOM 1521 C CA . GLY A 1 186 ? -23.696 -31.629 13.466 1.00 55.56 186 GLY A CA 1
ATOM 1522 C C . GLY A 1 186 ? -24.603 -31.464 14.698 1.00 55.56 186 GLY A C 1
ATOM 1523 O O . GLY A 1 186 ? -24.819 -32.443 15.417 1.00 55.56 186 GLY A O 1
ATOM 1524 N N . GLY A 1 187 ? -25.128 -30.262 14.968 1.00 45.47 187 GLY A N 1
ATOM 1525 C CA . GLY A 1 187 ? -25.968 -29.954 16.132 1.00 45.47 187 GLY A CA 1
ATOM 1526 C C . GLY A 1 187 ? -27.229 -29.188 15.735 1.00 45.47 187 GLY A C 1
ATOM 1527 O O . GLY A 1 187 ? -27.168 -28.069 15.248 1.00 45.47 187 GLY A O 1
ATOM 1528 N N . ALA A 1 188 ? -28.398 -29.796 15.924 1.00 46.00 188 ALA A N 1
ATOM 1529 C CA . ALA A 1 188 ? -29.661 -29.252 15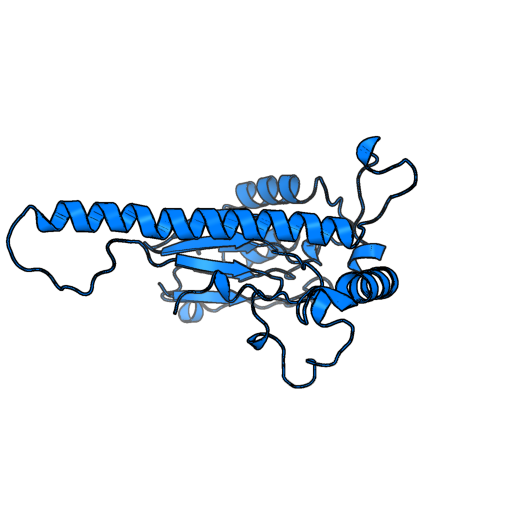.442 1.00 46.00 188 ALA A CA 1
ATOM 1530 C C . ALA A 1 188 ? -30.089 -27.911 16.091 1.00 46.00 188 ALA A C 1
ATOM 1532 O O . ALA A 1 188 ? -30.007 -27.744 17.304 1.00 46.00 188 ALA A O 1
ATOM 1533 N N . GLN A 1 189 ? -30.726 -27.090 15.239 1.00 43.03 189 GLN A N 1
ATOM 1534 C CA . GLN A 1 189 ? -31.751 -26.050 15.470 1.00 43.03 189 GLN A CA 1
ATOM 1535 C C . GLN A 1 189 ? -31.331 -24.569 15.516 1.00 43.03 189 GLN A C 1
ATOM 1537 O O . GLN A 1 189 ? -31.102 -23.980 16.565 1.00 43.03 189 GLN A O 1
ATOM 1542 N N . GLY A 1 190 ? -31.471 -23.951 14.334 1.00 48.94 190 GLY A N 1
ATOM 1543 C CA . GLY A 1 190 ? -32.161 -22.676 14.138 1.00 48.94 190 GLY A CA 1
ATOM 1544 C C . GLY A 1 190 ? -31.367 -21.431 14.484 1.00 48.94 190 GLY A C 1
ATOM 1545 O O . GLY A 1 190 ? -31.670 -20.821 15.498 1.00 48.94 190 GLY A O 1
ATOM 1546 N N . HIS A 1 191 ? -30.443 -21.015 13.617 1.00 44.53 191 HIS A N 1
ATOM 1547 C CA . HIS A 1 191 ? -29.897 -19.654 13.569 1.00 44.53 191 HIS A CA 1
ATOM 1548 C C . HIS A 1 191 ? -29.658 -19.245 12.106 1.00 44.53 191 HIS A C 1
ATOM 1550 O O . HIS A 1 191 ? -29.454 -20.102 11.247 1.00 44.53 191 HIS A O 1
ATOM 1556 N N . ASP A 1 192 ? -29.777 -17.943 11.835 1.00 43.62 192 ASP A N 1
ATOM 1557 C CA . ASP A 1 192 ? -29.750 -17.313 10.510 1.00 43.62 192 ASP A CA 1
ATOM 1558 C C . ASP A 1 192 ? -28.675 -17.891 9.578 1.00 43.62 192 ASP A C 1
ATOM 1560 O O . ASP A 1 192 ? -27.475 -17.731 9.796 1.00 43.62 192 ASP A O 1
ATOM 1564 N N . SER A 1 193 ? -29.114 -18.484 8.466 1.00 43.62 193 SER A N 1
ATOM 1565 C CA . SER A 1 193 ? -28.279 -19.122 7.438 1.00 43.62 193 SER A CA 1
ATOM 1566 C C . SER A 1 193 ? -27.428 -18.144 6.606 1.00 43.62 193 SER A C 1
ATOM 1568 O O . SER A 1 193 ? -27.074 -18.454 5.471 1.00 43.62 193 SER A O 1
ATOM 1570 N N . ASN A 1 194 ? -27.158 -16.939 7.115 1.00 44.41 194 ASN A N 1
ATOM 1571 C CA . ASN A 1 194 ? -26.464 -15.868 6.395 1.00 44.41 194 ASN A CA 1
ATOM 1572 C C . ASN A 1 194 ? -25.314 -15.225 7.193 1.00 44.41 194 ASN A C 1
ATOM 1574 O O . ASN A 1 194 ? -24.700 -14.266 6.726 1.00 44.41 194 ASN A O 1
ATOM 1578 N N . ALA A 1 195 ? -25.002 -15.729 8.390 1.00 46.78 195 ALA A N 1
ATOM 1579 C CA . ALA A 1 195 ? -23.799 -15.323 9.102 1.00 46.78 195 ALA A CA 1
ATOM 158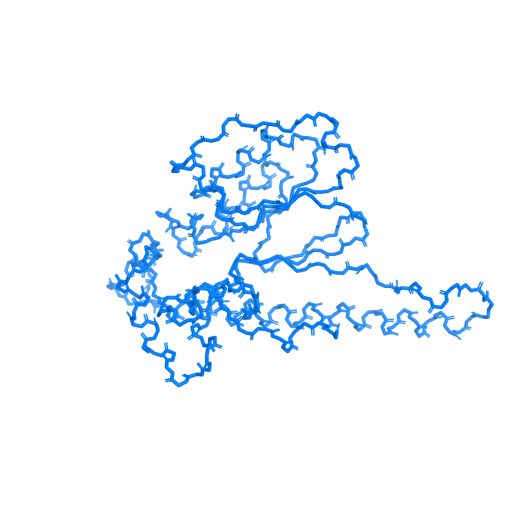0 C C . ALA A 1 195 ? -22.591 -16.062 8.504 1.00 46.78 195 ALA A C 1
ATOM 1582 O O . ALA A 1 195 ? -22.469 -17.280 8.612 1.00 46.78 195 ALA A O 1
ATOM 1583 N N . SER A 1 196 ? -21.702 -15.320 7.839 1.00 47.34 196 SER A N 1
ATOM 1584 C CA . SER A 1 196 ? -20.351 -15.796 7.533 1.00 47.34 196 SER A CA 1
ATOM 1585 C C . SER A 1 196 ? -19.726 -16.304 8.833 1.00 47.34 196 SER A C 1
ATOM 1587 O O . SER A 1 196 ? -19.575 -15.522 9.768 1.00 47.34 196 SER A O 1
ATOM 1589 N N . CYS A 1 197 ? -19.345 -17.583 8.885 1.00 50.94 197 CYS A N 1
ATOM 1590 C CA . CYS A 1 197 ? -18.613 -18.170 10.016 1.00 50.94 197 CYS A CA 1
ATOM 1591 C C . CYS A 1 197 ? -17.248 -17.496 10.242 1.00 50.94 197 CYS A C 1
ATOM 1593 O O . CYS A 1 197 ? -16.605 -17.726 11.251 1.00 50.94 197 CYS A O 1
ATOM 1595 N N . HIS A 1 198 ? -16.837 -16.613 9.328 1.00 63.41 198 HIS A N 1
ATOM 1596 C CA . HIS A 1 198 ? -15.561 -15.928 9.366 1.00 63.41 198 HIS A CA 1
ATOM 1597 C C . HIS A 1 198 ? -15.626 -14.433 9.524 1.00 63.41 198 HIS A C 1
ATOM 1599 O O . HIS A 1 198 ? -16.541 -13.805 8.971 1.00 63.41 198 HIS A O 1
ATOM 1605 N N . PRO A 1 199 ? -14.595 -13.847 10.170 1.00 73.19 199 PRO A N 1
ATOM 1606 C CA . PRO A 1 199 ? -14.434 -12.413 10.168 1.00 73.19 199 PRO A CA 1
ATOM 1607 C C . PRO A 1 199 ? -14.339 -11.951 8.707 1.00 73.19 199 PRO A C 1
ATOM 1609 O O . PRO A 1 199 ? -13.498 -12.463 7.956 1.00 73.19 199 PRO A O 1
ATOM 1612 N N . PRO A 1 200 ? -15.186 -11.005 8.265 1.00 88.88 200 PRO A N 1
ATOM 1613 C CA . PRO A 1 200 ? -15.056 -10.440 6.932 1.00 88.88 200 PRO A CA 1
ATOM 1614 C C . PRO A 1 200 ? -13.623 -9.935 6.739 1.00 88.88 200 PRO A C 1
ATOM 1616 O O . PRO A 1 200 ? -12.991 -9.443 7.678 1.00 88.88 200 PRO A O 1
ATOM 1619 N N . THR A 1 201 ? -13.090 -10.113 5.533 1.00 92.00 201 THR A N 1
ATOM 1620 C CA . THR A 1 201 ? -11.708 -9.750 5.215 1.00 92.00 201 THR A CA 1
ATOM 1621 C C . THR A 1 201 ? -11.676 -8.522 4.317 1.00 92.00 201 THR A C 1
ATOM 1623 O O . THR A 1 201 ? -12.380 -8.458 3.313 1.00 92.00 201 THR A O 1
ATOM 1626 N N . VAL A 1 202 ? -10.830 -7.560 4.670 1.00 95.06 202 VAL A N 1
ATOM 1627 C CA . VAL A 1 202 ? -10.494 -6.385 3.865 1.00 95.06 202 VAL A CA 1
ATOM 1628 C C . VAL A 1 202 ? -9.042 -6.515 3.421 1.00 95.06 202 VAL A C 1
ATOM 1630 O O . VAL A 1 202 ? -8.170 -6.838 4.224 1.00 95.06 202 VAL A O 1
ATOM 1633 N N . VAL A 1 203 ? -8.776 -6.255 2.144 1.00 97.19 203 VAL A N 1
ATOM 1634 C CA . VAL A 1 203 ? -7.415 -6.174 1.602 1.00 97.19 203 VAL A CA 1
ATOM 1635 C C . VAL A 1 203 ? -7.095 -4.709 1.338 1.00 97.19 203 VAL A C 1
ATOM 1637 O O . VAL A 1 203 ? -7.878 -4.013 0.695 1.00 97.19 203 VAL A O 1
ATOM 1640 N N . VAL A 1 204 ? -5.955 -4.244 1.840 1.00 98.38 204 VAL A N 1
ATOM 1641 C CA . VAL A 1 204 ? -5.453 -2.883 1.651 1.00 98.38 204 VAL A CA 1
ATOM 1642 C C . VAL A 1 204 ? -4.136 -2.965 0.890 1.00 98.38 204 VAL A C 1
ATOM 1644 O O . VAL A 1 204 ? -3.172 -3.571 1.363 1.00 98.38 204 VAL A O 1
ATOM 1647 N N . THR A 1 205 ? -4.097 -2.356 -0.290 1.00 98.62 205 THR A N 1
ATOM 1648 C CA . THR A 1 205 ? -2.876 -2.210 -1.083 1.00 98.62 205 THR A CA 1
ATOM 1649 C C . THR A 1 205 ? -2.698 -0.770 -1.518 1.00 98.62 205 THR A C 1
ATOM 1651 O O . THR A 1 205 ? -3.684 -0.061 -1.706 1.00 98.62 205 THR A O 1
ATOM 1654 N N . HIS A 1 206 ? -1.443 -0.344 -1.659 1.00 98.56 206 HIS A N 1
ATOM 1655 C CA . HIS A 1 206 ? -1.148 0.983 -2.185 1.00 98.56 206 HIS A CA 1
ATOM 1656 C C . HIS A 1 206 ? -1.170 0.970 -3.717 1.00 98.56 206 HIS A C 1
ATOM 1658 O O . HIS A 1 206 ? -1.957 1.679 -4.336 1.00 98.56 206 HIS A O 1
ATOM 1664 N N . HIS A 1 207 ? -0.379 0.087 -4.341 1.00 98.25 207 HIS A N 1
ATOM 1665 C CA . HIS A 1 207 ? -0.511 -0.131 -5.781 1.00 98.25 207 HIS A CA 1
ATOM 1666 C C . HIS A 1 207 ? -1.861 -0.785 -6.072 1.00 98.25 207 HIS A C 1
ATOM 1668 O O . HIS A 1 207 ? -2.311 -1.685 -5.349 1.00 98.25 207 HIS A O 1
ATOM 1674 N N . ALA A 1 208 ? -2.515 -0.313 -7.128 1.00 97.12 208 ALA A N 1
ATOM 1675 C CA . ALA A 1 208 ? -3.863 -0.717 -7.472 1.00 97.12 208 ALA A CA 1
ATOM 1676 C C . ALA A 1 208 ? -3.901 -2.208 -7.855 1.00 97.12 208 ALA A C 1
ATOM 1678 O O . ALA A 1 208 ? -3.186 -2.630 -8.768 1.00 97.12 208 ALA A O 1
ATOM 1679 N N . PRO A 1 209 ? -4.752 -3.020 -7.205 1.00 96.19 209 PRO A N 1
ATOM 1680 C CA . PRO A 1 209 ? -4.816 -4.452 -7.465 1.00 96.19 209 PRO A CA 1
ATOM 1681 C C . PRO A 1 209 ? -5.752 -4.795 -8.633 1.00 96.19 209 PRO A C 1
ATOM 1683 O O . PRO A 1 209 ? -5.945 -5.971 -8.928 1.00 96.19 209 PRO A O 1
ATOM 1686 N N . HIS A 1 210 ? -6.401 -3.803 -9.254 1.00 95.50 210 HIS A N 1
ATOM 1687 C CA . HIS A 1 210 ? -7.382 -4.032 -10.308 1.00 95.50 210 HIS A CA 1
ATOM 1688 C C . HIS A 1 210 ? -7.338 -2.936 -11.384 1.00 95.50 210 HIS A C 1
ATOM 1690 O O . HIS A 1 210 ? -7.259 -1.753 -11.040 1.00 95.50 210 HIS A O 1
ATOM 1696 N N . PRO A 1 211 ? -7.528 -3.273 -12.675 1.00 93.75 211 PRO A N 1
ATOM 1697 C CA . PRO A 1 211 ? -7.584 -2.285 -13.755 1.00 93.75 211 PRO A CA 1
ATOM 1698 C C . PRO A 1 211 ? -8.659 -1.200 -13.561 1.00 93.75 211 PRO A C 1
ATOM 1700 O O . PRO A 1 211 ? -8.440 -0.031 -13.846 1.00 93.75 211 PRO A O 1
ATOM 1703 N N . LYS A 1 212 ? -9.821 -1.552 -12.996 1.00 93.75 212 LYS A N 1
ATOM 1704 C CA . LYS A 1 212 ? -10.905 -0.586 -12.681 1.00 93.75 212 LYS A CA 1
ATOM 1705 C C . LYS A 1 212 ? -10.530 0.498 -11.659 1.00 93.75 212 LYS A C 1
ATOM 1707 O O . LYS A 1 212 ? -11.299 1.439 -11.498 1.00 93.75 212 LYS A O 1
ATOM 1712 N N . SER A 1 213 ? -9.397 0.385 -10.969 1.00 93.12 213 SER A N 1
ATOM 1713 C CA . SER A 1 213 ? -8.889 1.457 -10.106 1.00 93.12 213 SER A CA 1
ATOM 1714 C C . SER A 1 213 ? -8.253 2.603 -10.902 1.00 93.12 213 SER A C 1
ATOM 1716 O O . SER A 1 213 ? -7.965 3.653 -10.337 1.00 93.12 213 SER A O 1
ATOM 1718 N N . ILE A 1 214 ? -8.021 2.417 -12.204 1.00 93.62 214 ILE A N 1
ATOM 1719 C CA . ILE A 1 214 ? -7.387 3.406 -13.075 1.00 93.62 214 ILE A CA 1
ATOM 1720 C C . ILE A 1 214 ? -8.454 4.375 -13.599 1.00 93.62 214 ILE A C 1
ATOM 1722 O O . ILE A 1 214 ? -9.430 3.933 -14.218 1.00 93.62 214 ILE A O 1
ATOM 1726 N N . PRO A 1 215 ? -8.283 5.697 -13.414 1.00 92.69 215 PRO A N 1
ATOM 1727 C CA . PRO A 1 215 ? -9.210 6.668 -13.980 1.00 92.69 215 PRO A CA 1
ATOM 1728 C C . PRO A 1 215 ? -9.212 6.608 -15.514 1.00 92.69 215 PRO A C 1
ATOM 1730 O O . PRO A 1 215 ? -8.162 6.437 -16.133 1.00 92.69 215 PRO A O 1
ATOM 1733 N N . GLU A 1 216 ? -10.378 6.810 -16.137 1.00 89.81 216 GLU A N 1
ATOM 1734 C CA . GLU A 1 216 ? -10.588 6.650 -17.591 1.00 89.81 216 GLU A CA 1
ATOM 1735 C C . GLU A 1 216 ? -9.540 7.372 -18.462 1.00 89.81 216 GLU A C 1
ATOM 1737 O O . GLU A 1 216 ? -9.058 6.816 -19.444 1.00 89.81 216 GLU A O 1
ATOM 1742 N N . GLY A 1 217 ? -9.103 8.572 -18.067 1.00 91.50 217 GLY A N 1
ATOM 1743 C CA . GLY A 1 217 ? -8.101 9.351 -18.807 1.00 91.50 217 GLY A CA 1
ATOM 1744 C C . GLY A 1 217 ? -6.66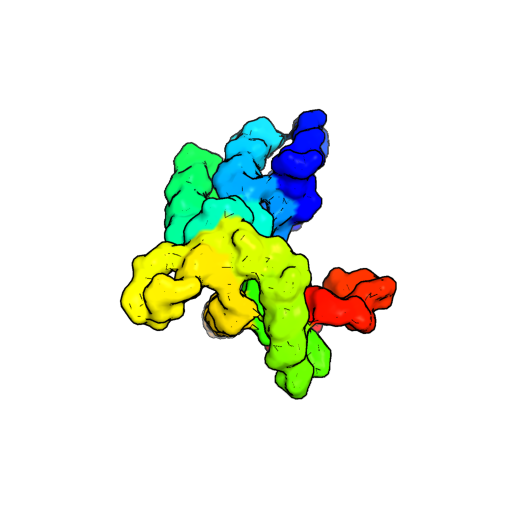4 8.808 -18.771 1.00 91.50 217 GLY A C 1
ATOM 1745 O O . GLY A 1 217 ? -5.807 9.348 -19.466 1.00 91.50 217 GLY A O 1
ATOM 1746 N N . PHE A 1 218 ? -6.381 7.773 -17.974 1.00 92.00 218 PHE A N 1
ATOM 1747 C CA . PHE A 1 218 ? -5.036 7.219 -17.792 1.00 92.00 218 PHE A CA 1
ATOM 1748 C C . PHE A 1 218 ? -4.862 5.799 -18.337 1.00 92.00 218 PHE A C 1
ATOM 1750 O O . PHE A 1 218 ? -3.754 5.277 -18.270 1.00 92.00 218 PHE A O 1
ATOM 1757 N N . TRP A 1 219 ? -5.886 5.167 -18.914 1.00 87.12 219 TRP A N 1
ATOM 1758 C CA . TRP A 1 219 ? -5.779 3.776 -19.388 1.00 87.12 219 TRP A CA 1
ATOM 1759 C C . TRP A 1 219 ? -4.634 3.553 -20.382 1.00 87.12 219 TRP A C 1
ATOM 1761 O O . TRP A 1 219 ? -3.845 2.627 -20.212 1.00 87.12 219 TRP A O 1
ATOM 1771 N N . ASP A 1 220 ? -4.480 4.460 -21.346 1.00 87.12 220 ASP A N 1
ATOM 1772 C CA . ASP A 1 220 ? -3.436 4.375 -22.375 1.00 87.12 220 ASP A CA 1
ATOM 1773 C C . ASP A 1 220 ? -2.113 5.036 -21.957 1.00 87.12 220 ASP A C 1
ATOM 1775 O O . ASP A 1 220 ? -1.162 5.124 -22.741 1.00 87.12 220 ASP A O 1
ATOM 1779 N N . HIS A 1 221 ? -2.022 5.547 -20.725 1.00 90.94 221 HIS A N 1
ATOM 1780 C CA . HIS A 1 221 ? -0.803 6.192 -20.269 1.00 90.94 221 HIS A CA 1
ATOM 1781 C C . HIS A 1 221 ? 0.291 5.138 -20.041 1.00 90.94 221 HIS A C 1
ATOM 1783 O O . HIS A 1 221 ? 0.137 4.179 -19.292 1.00 90.94 221 HIS A O 1
ATOM 1789 N N . TRP A 1 222 ? 1.454 5.337 -20.657 1.00 87.62 222 TRP A N 1
ATOM 1790 C CA . TRP A 1 222 ? 2.565 4.375 -20.658 1.00 87.62 222 TRP A CA 1
ATOM 1791 C C . TRP A 1 222 ? 3.188 4.107 -19.274 1.00 87.62 222 TRP A C 1
ATOM 1793 O O . TRP A 1 222 ? 3.965 3.164 -19.127 1.00 87.62 222 TRP A O 1
ATOM 1803 N N . LEU A 1 223 ? 2.862 4.920 -18.262 1.00 91.81 223 LEU A N 1
ATOM 1804 C CA . LEU A 1 223 ? 3.217 4.668 -16.857 1.00 91.81 223 LEU A CA 1
ATOM 1805 C C . LEU A 1 223 ? 2.129 3.960 -16.053 1.00 91.81 223 LEU A C 1
ATOM 1807 O O . LEU A 1 223 ? 2.393 3.592 -14.919 1.00 91.81 223 LEU A O 1
ATOM 1811 N N . THR A 1 224 ? 0.935 3.737 -16.585 1.00 94.88 224 THR A N 1
ATOM 1812 C CA . THR A 1 224 ? -0.165 3.110 -15.838 1.00 94.88 224 THR A CA 1
ATOM 1813 C C . THR A 1 224 ? 0.194 1.731 -15.274 1.00 94.88 224 THR A C 1
ATOM 1815 O O . THR A 1 224 ? -0.064 1.501 -14.090 1.00 94.88 224 THR A O 1
ATOM 1818 N N . PRO A 1 225 ? 0.923 0.858 -15.999 1.00 95.56 225 PRO A N 1
ATOM 1819 C CA . PRO A 1 225 ? 1.424 -0.393 -15.425 1.00 95.56 225 PRO A CA 1
ATOM 1820 C C . PRO A 1 225 ? 2.434 -0.207 -14.283 1.00 95.56 225 PRO A C 1
ATOM 1822 O O . PRO A 1 225 ? 2.783 -1.179 -13.628 1.00 95.56 225 PRO A O 1
ATOM 1825 N N . CYS A 1 226 ? 2.933 1.006 -14.024 1.00 95.56 226 CYS A N 1
ATOM 1826 C CA . CYS A 1 226 ? 3.773 1.289 -12.856 1.00 95.56 226 CYS A CA 1
ATOM 1827 C C . CYS A 1 226 ? 2.960 1.371 -11.556 1.00 95.56 226 CYS A C 1
ATOM 1829 O O . CYS A 1 226 ? 3.539 1.199 -10.492 1.00 95.56 226 CYS A O 1
ATOM 1831 N N . TYR A 1 227 ? 1.649 1.611 -11.642 1.00 96.12 227 TYR A N 1
ATOM 1832 C CA . TYR A 1 227 ? 0.782 1.893 -10.492 1.00 96.12 227 TYR A CA 1
ATOM 1833 C C . TYR A 1 227 ? -0.282 0.824 -10.246 1.00 96.12 227 TYR A C 1
ATOM 1835 O O . TYR A 1 227 ? -0.886 0.804 -9.177 1.00 96.12 227 TYR A O 1
ATOM 1843 N N . ALA A 1 228 ? -0.521 -0.057 -11.219 1.00 96.38 228 ALA A N 1
ATOM 1844 C CA . ALA A 1 228 ? -1.582 -1.048 -11.156 1.00 96.38 228 ALA A CA 1
ATOM 1845 C C . ALA A 1 228 ? -1.147 -2.401 -11.730 1.00 96.38 228 ALA A C 1
ATOM 1847 O O . ALA A 1 228 ? -0.365 -2.460 -12.681 1.00 96.38 228 ALA A O 1
ATOM 1848 N N . SER A 1 229 ? -1.734 -3.464 -11.187 1.00 96.19 229 SER A N 1
ATOM 1849 C CA . SER A 1 229 ? -1.678 -4.837 -11.696 1.00 96.19 229 SER A CA 1
ATOM 1850 C C . SER A 1 229 ? -3.089 -5.428 -11.749 1.00 96.19 229 SER A C 1
ATOM 1852 O O . SER A 1 229 ? -4.024 -4.875 -11.168 1.00 96.19 229 SER A O 1
ATOM 1854 N N . ASP A 1 230 ? -3.248 -6.557 -12.438 1.00 95.56 230 ASP A N 1
ATOM 1855 C CA . ASP A 1 230 ? -4.521 -7.276 -12.499 1.00 95.56 230 ASP A CA 1
ATOM 1856 C C . ASP A 1 230 ? -4.525 -8.484 -11.549 1.00 95.56 230 ASP A C 1
ATOM 1858 O O . ASP A 1 230 ? -3.948 -9.533 -11.835 1.00 95.56 230 ASP A O 1
ATOM 1862 N N . LEU A 1 231 ? -5.165 -8.322 -10.387 1.00 95.81 231 LEU A N 1
ATOM 1863 C CA . LEU A 1 231 ? -5.399 -9.384 -9.405 1.00 95.81 231 LEU A CA 1
ATOM 1864 C C . LEU A 1 231 ? -6.866 -9.850 -9.413 1.00 95.81 231 LEU A C 1
ATOM 1866 O O . LEU A 1 231 ? -7.341 -10.354 -8.395 1.00 95.81 231 LEU A O 1
ATOM 1870 N N . THR A 1 232 ? -7.595 -9.697 -10.526 1.00 94.31 232 THR A N 1
ATOM 1871 C CA . THR A 1 232 ? -9.010 -10.108 -10.636 1.00 94.31 232 THR A CA 1
ATOM 1872 C C . THR A 1 232 ? -9.239 -11.543 -10.155 1.00 94.31 232 THR A C 1
ATOM 1874 O O . THR A 1 232 ? -10.232 -11.824 -9.496 1.00 94.31 232 THR A O 1
ATOM 1877 N N . ASP A 1 233 ? -8.298 -12.451 -10.413 1.00 93.12 233 ASP A N 1
ATOM 1878 C CA . ASP A 1 233 ? -8.377 -13.861 -10.012 1.00 93.12 233 ASP A CA 1
ATOM 1879 C C . ASP A 1 233 ? -8.292 -14.109 -8.495 1.00 93.12 233 ASP A C 1
ATOM 1881 O O . ASP A 1 233 ? -8.628 -15.198 -8.034 1.00 93.12 233 ASP A O 1
ATOM 1885 N N . LEU A 1 234 ? -7.832 -13.124 -7.719 1.00 91.81 234 LEU A N 1
ATOM 1886 C CA . LEU A 1 234 ? -7.803 -13.172 -6.254 1.00 91.81 234 LEU A CA 1
ATOM 1887 C C . LEU A 1 234 ? -8.997 -12.457 -5.617 1.00 91.81 234 LEU A C 1
ATOM 1889 O O . LEU A 1 234 ? -9.160 -12.509 -4.397 1.00 91.81 234 LEU A O 1
ATOM 1893 N N . MET A 1 235 ? -9.812 -11.766 -6.412 1.00 85.88 235 MET A N 1
ATOM 1894 C CA . MET A 1 235 ? -10.985 -11.055 -5.921 1.00 85.88 235 MET A CA 1
ATOM 1895 C C . MET A 1 235 ? -12.179 -12.009 -5.863 1.00 85.88 235 MET A C 1
ATOM 1897 O O . MET A 1 235 ? -12.336 -12.891 -6.705 1.00 85.88 235 MET A O 1
ATOM 1901 N N . GLY A 1 236 ? -12.998 -11.858 -4.819 1.00 72.25 236 GLY A N 1
ATOM 1902 C CA . GLY A 1 236 ? -14.253 -12.598 -4.700 1.00 72.25 236 GLY A CA 1
ATOM 1903 C C . GLY A 1 236 ? -15.236 -12.257 -5.833 1.00 72.25 236 GLY A C 1
ATOM 1904 O O . GLY A 1 236 ? -15.014 -11.279 -6.552 1.00 72.25 236 GLY A O 1
ATOM 1905 N N . PRO A 1 237 ? -16.300 -13.063 -6.002 1.00 56.94 237 PRO A N 1
ATOM 1906 C CA . PRO A 1 237 ? -17.356 -12.807 -6.982 1.00 56.94 237 PRO A CA 1
ATOM 1907 C C . PRO A 1 237 ? -18.100 -11.483 -6.751 1.00 56.94 237 PRO A C 1
ATOM 1909 O O . PRO A 1 237 ? -18.139 -11.006 -5.592 1.00 56.94 237 PRO A O 1
#

Secondary structure (DSSP, 8-state):
--EEEE----TTTS-------HHHHTT--EEEEES-SSSTTHHHHHHHHHSTTSEEEEE--SGGGTTSBTTTHHHHHHHHHHTTT-EE-SSEEEEETTEEEEEE-----S-TT-STTHHHHHHHHHHH-SHHHH-B----GGG-TT--B--HHHHHHHHHHHHHHHHHHHHHHHHHHHHHHHHHTTS-S---TT--SS--EEEEESSBSSGGGS-GGGTT-TTGGGTB---GGGS--

Radius of gyration: 19.73 Å; chains: 1; bounding box: 61×53×44 Å

Foldseek 3Di:
DAEAEDEQCACVVPPDPDADDPVRCPPHQEYEYQENNYAAQVSLVVVCVRPVPHAYEYEYALRNQFLHAPVCRVVVNVVSCVVSNHRYAALDWDATPLAIEHEHQLFFLLQAVHDPCSVVLQVVCCVPPCQFVGHFHPDDPVVDRPGGGDGNVVSNVSNVVSLVSLLVVLVVQVVVQVVVVVVVVVDDDDDDPPDRPGRHYHYRYQQAQDPVVDPPVCNPPSNNSRRYHHPVVSDDD

pLDDT: mean 89.14, std 14.86, range [43.03, 98.94]